Protein AF-A0A744KG00-F1 (afdb_monomer_lite)

pLDDT: mean 76.92, std 16.11, range [32.81, 98.25]

Secondary structure (DSSP, 8-state):
------------------SSPPPHHHHHHHHHHHHHHHHHHHHHHHHHHHHHHHHHHHHHHHHHHHHSHHHHHHHTHHHHHHHHHHHHT--HHHHHHHHHHHHHHHHHHHHHHHHHHHHHHHH-SSHHHHHHHHHHHHHHHHHHHHHHHHHHHHHHHHHHHHHHHHHHHHHHHHH--HHHHHHHHHHHHIIIII---HHHHHT--TTHHHHHHHHHHHHHHHHTT--SS----GGGPPPPTT--S-GGG-----HHHHHHHHHHHHHHHHHHHHHHHHHHHHHH----S--

Structure (mmCIF, N/CA/C/O backbone):
data_AF-A0A744KG00-F1
#
_entry.id   AF-A0A744KG00-F1
#
loop_
_atom_site.group_PDB
_atom_site.id
_atom_site.type_symbol
_atom_site.label_atom_id
_atom_site.label_alt_id
_atom_site.label_comp_id
_atom_site.label_asym_id
_atom_site.label_entity_id
_atom_site.label_seq_id
_atom_site.pdbx_PDB_ins_code
_atom_site.Cartn_x
_atom_site.Cartn_y
_atom_site.Cartn_z
_atom_site.occupancy
_atom_site.B_iso_or_equiv
_atom_site.auth_seq_id
_atom_site.auth_comp_id
_atom_site.auth_asym_id
_atom_site.auth_atom_id
_atom_site.pdbx_PDB_model_num
ATOM 1 N N . MET A 1 1 ? -53.739 33.955 -15.262 1.00 44.25 1 MET A N 1
ATOM 2 C CA . MET A 1 1 ? -53.253 35.196 -14.614 1.00 44.25 1 MET A CA 1
ATOM 3 C C . MET A 1 1 ? -54.191 35.598 -13.482 1.00 44.25 1 MET A C 1
ATOM 5 O O . MET A 1 1 ? -55.281 36.067 -13.775 1.00 44.25 1 MET A O 1
ATOM 9 N N . LYS A 1 2 ? -53.769 35.436 -12.220 1.00 32.81 2 LYS A N 1
ATOM 10 C CA . LYS A 1 2 ? -53.944 36.424 -11.135 1.00 32.81 2 LYS A CA 1
ATOM 11 C C . LYS A 1 2 ? -53.213 35.935 -9.873 1.00 32.81 2 LYS A C 1
ATOM 13 O O . LYS A 1 2 ? -53.651 35.019 -9.200 1.00 32.81 2 LYS A O 1
ATOM 18 N N . LYS A 1 3 ? -52.035 36.543 -9.722 1.00 33.19 3 LYS A N 1
ATOM 19 C CA . LYS A 1 3 ? -51.164 36.812 -8.568 1.00 33.19 3 LYS A CA 1
ATOM 20 C C . LYS A 1 3 ? -51.340 35.999 -7.274 1.00 33.19 3 LYS A C 1
ATOM 22 O O . LYS A 1 3 ? -52.357 36.070 -6.599 1.00 33.19 3 LYS A O 1
ATOM 27 N N . ILE A 1 4 ? -50.224 35.360 -6.927 1.00 38.59 4 ILE A N 1
ATOM 28 C CA . ILE A 1 4 ? -49.775 34.954 -5.593 1.00 38.59 4 ILE A CA 1
ATOM 29 C C . ILE A 1 4 ? -49.920 36.139 -4.626 1.00 38.59 4 ILE A C 1
ATOM 31 O O . ILE A 1 4 ? -49.471 37.237 -4.959 1.00 38.59 4 ILE A O 1
ATOM 35 N N . ASN A 1 5 ? -50.497 35.906 -3.445 1.00 33.25 5 ASN A N 1
ATOM 36 C CA . ASN A 1 5 ? -50.333 36.794 -2.298 1.00 33.25 5 ASN A CA 1
ATOM 37 C C . ASN A 1 5 ? -49.824 35.965 -1.113 1.00 33.25 5 ASN A C 1
ATOM 39 O O . ASN A 1 5 ? -50.540 35.140 -0.550 1.00 33.25 5 ASN A O 1
ATOM 43 N N . THR A 1 6 ? -48.538 36.134 -0.826 1.00 46.03 6 THR A N 1
ATOM 44 C CA . THR A 1 6 ? -47.823 35.605 0.332 1.00 46.03 6 THR A CA 1
ATOM 45 C C . THR A 1 6 ? -47.995 36.583 1.487 1.00 46.03 6 THR A C 1
ATOM 47 O O . THR A 1 6 ? -47.341 37.623 1.499 1.00 46.03 6 THR A O 1
ATOM 50 N N . GLU A 1 7 ? -48.837 36.248 2.459 1.00 39.31 7 GLU A N 1
ATOM 51 C CA . GLU A 1 7 ? -48.903 36.956 3.739 1.00 39.31 7 GLU A CA 1
ATOM 52 C C . GLU A 1 7 ? -48.574 35.976 4.868 1.00 39.31 7 GLU A C 1
ATOM 54 O O . GLU A 1 7 ? -49.374 35.137 5.271 1.00 39.31 7 GLU A O 1
ATOM 59 N N . THR A 1 8 ? -47.309 36.055 5.289 1.00 43.00 8 THR A N 1
ATOM 60 C CA . THR A 1 8 ? -46.836 36.002 6.681 1.00 43.00 8 THR A C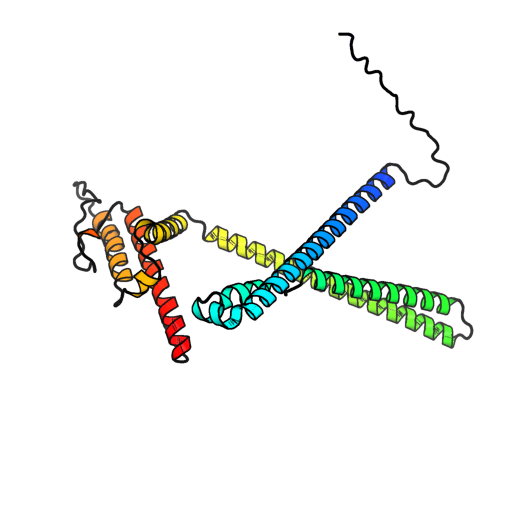A 1
ATOM 61 C C . THR A 1 8 ? -47.803 35.399 7.703 1.00 43.00 8 THR A C 1
ATOM 63 O O . THR A 1 8 ? -48.536 36.118 8.381 1.00 43.00 8 THR A O 1
ATOM 66 N N . ALA A 1 9 ? -47.717 34.081 7.895 1.00 33.09 9 ALA A N 1
ATOM 67 C CA . ALA A 1 9 ? -48.159 33.452 9.132 1.00 33.09 9 ALA A CA 1
ATOM 68 C C . ALA A 1 9 ? -47.120 33.761 10.219 1.00 33.09 9 ALA A C 1
ATOM 70 O O . ALA A 1 9 ? -46.070 33.124 10.318 1.00 33.09 9 ALA A O 1
ATOM 71 N N . THR A 1 10 ? -47.397 34.804 10.992 1.00 34.91 10 THR A N 1
ATOM 72 C CA . THR A 1 10 ? -46.726 35.121 12.248 1.00 34.91 10 THR A CA 1
ATOM 73 C C . THR A 1 10 ? -46.794 33.905 13.173 1.00 34.91 10 THR A C 1
ATOM 75 O O . THR A 1 10 ? -47.861 33.535 13.658 1.00 34.91 10 THR A O 1
ATOM 78 N N . TYR A 1 11 ? -45.647 33.263 13.413 1.00 33.97 11 TYR A N 1
ATOM 79 C CA . TYR A 1 11 ? -45.508 32.270 14.474 1.00 33.97 11 TYR A CA 1
ATOM 80 C C . TYR A 1 11 ? -45.675 32.993 15.812 1.00 33.97 11 TYR A C 1
ATOM 82 O O . TYR A 1 11 ? -44.767 33.668 16.299 1.00 33.97 11 TYR A O 1
ATOM 90 N N . SER A 1 12 ? -46.867 32.887 16.391 1.00 35.31 12 SER A N 1
ATOM 91 C CA . SER A 1 12 ? -47.104 33.209 17.788 1.00 35.31 12 SER A CA 1
ATOM 92 C C . SER A 1 12 ? -46.302 32.225 18.637 1.00 35.31 12 SER A C 1
ATOM 94 O O . SER A 1 12 ? -46.663 31.060 18.794 1.00 35.31 12 SER A O 1
ATOM 96 N N . VAL A 1 13 ? -45.175 32.697 19.169 1.00 39.38 13 VAL A N 1
ATOM 97 C CA . VAL A 1 13 ? -44.452 32.024 20.248 1.00 39.38 13 VAL A CA 1
ATOM 98 C C . VAL A 1 13 ? -45.421 31.930 21.421 1.00 39.38 13 VAL A C 1
ATOM 100 O O . VAL A 1 13 ? -45.708 32.918 22.094 1.00 39.38 13 VAL A O 1
ATOM 103 N N . ILE A 1 14 ? -45.999 30.746 21.619 1.00 42.28 14 ILE A N 1
ATOM 104 C CA . ILE A 1 14 ? -46.792 30.442 22.803 1.00 42.28 14 ILE A CA 1
ATOM 105 C C . ILE A 1 14 ? -45.803 30.370 23.967 1.00 42.28 14 ILE A C 1
ATOM 107 O O . ILE A 1 14 ? -45.196 29.335 24.233 1.00 42.28 14 ILE A O 1
ATOM 111 N N . GLU A 1 15 ? -45.650 31.492 24.667 1.00 45.50 15 GLU A N 1
ATOM 112 C CA . GLU A 1 15 ? -45.143 31.544 26.033 1.00 45.50 15 GLU A CA 1
ATOM 113 C C . GLU A 1 15 ? -46.087 30.744 26.944 1.00 45.50 15 GLU A C 1
ATOM 115 O O . GLU A 1 15 ? -47.014 31.270 27.555 1.00 45.50 15 GLU A O 1
ATOM 120 N N . LYS A 1 16 ? -45.866 29.433 27.030 1.00 42.81 16 LYS A N 1
ATOM 121 C CA . LYS A 1 16 ? -46.308 28.613 28.164 1.00 42.81 16 LYS A CA 1
ATOM 122 C C . LYS A 1 16 ? -45.194 27.660 28.587 1.00 42.81 16 LYS A C 1
ATOM 124 O O . LYS A 1 16 ? -45.364 26.448 28.618 1.00 42.81 16 LYS A O 1
ATOM 129 N N . GLY A 1 17 ? -44.051 28.236 28.956 1.00 38.25 17 GLY A N 1
ATOM 130 C CA . GLY A 1 17 ? -43.077 27.580 29.825 1.00 38.25 17 GLY A CA 1
ATOM 131 C C . GLY A 1 17 ? -43.569 27.640 31.269 1.00 38.25 17 GLY A C 1
ATOM 132 O O . GLY A 1 17 ? -43.198 28.536 32.022 1.00 38.25 17 GLY A O 1
ATOM 133 N N . GLY A 1 18 ? -44.463 26.719 31.634 1.00 37.81 18 GLY A N 1
ATOM 134 C CA . GLY A 1 18 ? -44.724 26.405 33.035 1.00 37.81 18 GLY A CA 1
ATOM 135 C C . GLY A 1 18 ? -43.433 25.919 33.701 1.00 37.81 18 GLY A C 1
ATOM 136 O O . GLY A 1 18 ? -42.620 25.252 33.070 1.00 37.81 18 GLY A O 1
ATOM 137 N N . LYS A 1 19 ? -43.253 26.331 34.955 1.00 48.19 19 LYS A N 1
ATOM 138 C CA . LYS A 1 19 ? -42.133 26.043 35.863 1.00 48.19 19 LYS A CA 1
ATOM 139 C C . LYS A 1 19 ? -41.633 24.590 35.713 1.00 48.19 19 LYS A C 1
ATOM 141 O O . LYS A 1 19 ? -42.459 23.684 35.723 1.00 48.19 19 LYS A O 1
ATOM 146 N N . ASP A 1 20 ? -40.312 24.429 35.581 1.00 51.38 20 ASP A N 1
ATOM 147 C CA . ASP A 1 20 ? -39.535 23.182 35.369 1.00 51.38 20 ASP A CA 1
ATOM 148 C C . ASP A 1 20 ? -39.239 22.772 33.904 1.00 51.38 20 ASP A C 1
ATOM 150 O O . ASP A 1 20 ? -39.019 21.601 33.601 1.00 51.38 20 ASP A O 1
ATOM 154 N N . GLY A 1 21 ? -39.176 23.735 32.975 1.00 59.56 21 GLY A N 1
ATOM 155 C CA . GLY A 1 21 ? -38.725 23.513 31.591 1.00 59.56 21 GLY A CA 1
ATOM 156 C C . GLY A 1 21 ? -37.278 23.957 31.339 1.00 59.56 21 GLY A C 1
ATOM 157 O O . GLY A 1 21 ? -36.890 25.050 31.751 1.00 59.56 21 GLY A O 1
ATOM 158 N N . LEU A 1 22 ? -36.493 23.129 30.636 1.00 64.19 22 LEU A N 1
ATOM 159 C CA . LEU A 1 22 ? -35.149 23.466 30.135 1.00 64.19 22 LEU A CA 1
ATOM 160 C C . LEU A 1 22 ? -35.179 24.782 29.339 1.00 64.19 22 LEU A C 1
ATOM 162 O O . LEU A 1 22 ? -36.092 25.025 28.548 1.00 64.19 22 LEU A O 1
ATOM 166 N N . THR A 1 23 ? -34.163 25.622 29.527 1.00 81.31 23 THR A N 1
ATOM 167 C CA . THR A 1 23 ? -33.995 26.859 28.751 1.00 81.31 23 THR A CA 1
ATOM 168 C C . THR A 1 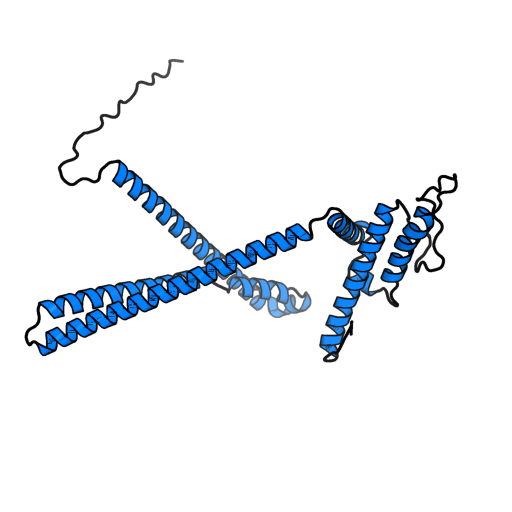23 ? -33.772 26.549 27.268 1.00 81.31 23 THR A C 1
ATOM 170 O O . THR A 1 23 ? -33.303 25.470 26.910 1.00 81.31 23 THR A O 1
ATOM 173 N N . LEU A 1 24 ? -34.060 27.512 26.387 1.00 70.94 24 LEU A N 1
ATOM 174 C CA . LEU A 1 24 ? -33.887 27.350 24.937 1.00 70.94 24 LEU A CA 1
ATOM 175 C C . LEU A 1 24 ? -32.451 26.934 24.555 1.00 70.94 24 LEU A C 1
ATOM 177 O O . LEU A 1 24 ? -32.266 26.120 23.657 1.00 70.94 24 LEU A O 1
ATOM 181 N N . ASN A 1 25 ? -31.451 27.451 25.278 1.00 75.94 25 ASN A N 1
ATOM 182 C CA . ASN A 1 25 ? -30.041 27.105 25.082 1.00 75.94 25 ASN A CA 1
ATOM 183 C C . ASN A 1 25 ? -29.739 25.664 25.511 1.00 75.94 25 ASN A C 1
ATOM 185 O O . ASN A 1 25 ? -29.104 24.937 24.758 1.00 75.94 25 ASN A O 1
ATOM 189 N N . GLN A 1 26 ? -30.255 25.222 26.662 1.00 71.62 26 GLN A N 1
ATOM 190 C CA . GLN A 1 26 ? -30.119 23.827 27.103 1.00 71.62 26 GLN A CA 1
ATOM 191 C C . GLN A 1 26 ? -30.837 22.856 26.154 1.00 71.62 26 GLN A C 1
ATOM 193 O O . GLN A 1 26 ? -30.397 21.729 25.949 1.00 71.62 26 GLN A O 1
ATOM 198 N N . LEU A 1 27 ? -31.949 23.289 25.554 1.00 72.81 27 LEU A N 1
ATOM 199 C CA . LEU A 1 27 ? -32.661 22.503 24.553 1.00 72.81 27 LEU A CA 1
ATOM 200 C C . LEU A 1 27 ? -31.861 22.399 23.246 1.00 72.81 27 LEU A C 1
ATOM 202 O O . LEU A 1 27 ? -31.830 21.335 22.636 1.00 72.81 27 LEU A O 1
ATOM 206 N N . ALA A 1 28 ? -31.204 23.485 22.829 1.00 73.31 28 ALA A N 1
ATOM 207 C CA . ALA A 1 28 ? -30.341 23.506 21.651 1.00 73.31 28 ALA A CA 1
ATOM 208 C C . ALA A 1 28 ? -29.100 22.619 21.830 1.00 73.31 28 ALA A C 1
ATOM 210 O O . ALA A 1 28 ? -28.762 21.862 20.926 1.00 73.31 28 ALA A O 1
ATOM 211 N N . GLU A 1 29 ? -28.477 22.667 23.006 1.00 76.81 29 GLU A N 1
ATOM 212 C CA . GLU A 1 29 ? -27.338 21.822 23.373 1.00 76.81 29 GLU A CA 1
ATOM 213 C C . GLU A 1 29 ? -27.719 20.335 23.350 1.00 76.81 29 GLU A C 1
ATOM 215 O O . GLU A 1 29 ? -27.121 19.554 22.613 1.00 76.81 29 GLU A O 1
ATOM 220 N N . ARG A 1 30 ? -28.818 19.961 24.020 1.00 76.12 30 ARG A N 1
ATOM 221 C CA . ARG A 1 30 ? -29.321 18.579 24.014 1.00 76.12 30 ARG A CA 1
ATOM 222 C C . ARG A 1 30 ? -29.709 18.091 22.614 1.00 76.12 30 ARG A C 1
ATOM 224 O O . ARG A 1 30 ? -29.521 16.926 22.278 1.00 76.12 30 ARG A O 1
ATOM 231 N N . ASN A 1 31 ? -30.254 18.973 21.777 1.00 76.69 31 ASN A N 1
ATOM 232 C CA . ASN A 1 31 ? -30.564 18.628 20.390 1.00 76.69 31 ASN A CA 1
ATOM 233 C C . ASN A 1 31 ? -29.291 18.406 19.560 1.00 76.69 31 ASN A C 1
ATOM 235 O O . ASN A 1 31 ? -29.285 17.518 18.712 1.00 76.69 31 ASN A O 1
ATOM 239 N N . ALA A 1 32 ? -28.219 19.167 19.803 1.00 79.69 32 ALA A N 1
ATOM 240 C CA . ALA A 1 32 ? -26.933 18.947 19.145 1.00 79.69 32 ALA A CA 1
ATOM 241 C C . ALA A 1 32 ? -26.321 17.593 19.544 1.00 79.69 32 ALA A C 1
ATOM 243 O O . ALA A 1 32 ? -25.846 16.860 18.676 1.00 79.69 32 ALA A O 1
ATOM 244 N N . GLU A 1 33 ? -26.413 17.223 20.823 1.00 79.19 33 GLU A N 1
ATOM 245 C CA . GLU A 1 33 ? -25.997 15.905 21.321 1.00 79.19 33 GLU A CA 1
ATOM 246 C C . GLU A 1 33 ? -26.793 14.767 20.666 1.00 79.19 33 GLU A C 1
ATOM 248 O O . GLU A 1 33 ? -26.203 13.805 20.174 1.00 79.19 33 GLU A O 1
ATOM 253 N N . TYR A 1 34 ? -28.124 14.887 20.582 1.00 79.25 34 TYR A N 1
ATOM 254 C CA . TYR A 1 34 ? -28.949 13.877 19.913 1.00 79.25 34 TYR A CA 1
ATOM 255 C C . TYR A 1 34 ? -28.630 13.742 18.427 1.00 79.25 34 TYR A C 1
ATOM 257 O O . TYR A 1 34 ? -28.588 12.626 17.920 1.00 79.25 34 TYR A O 1
ATOM 265 N N . VAL A 1 35 ? -28.380 14.846 17.721 1.00 82.44 35 VAL A N 1
ATOM 266 C CA . VAL A 1 35 ? -28.002 14.803 16.300 1.00 82.44 35 VAL A CA 1
ATOM 267 C C . VAL A 1 35 ? -26.658 14.096 16.111 1.00 82.44 35 VAL A C 1
ATOM 269 O O . VAL A 1 35 ? -26.522 13.280 15.196 1.00 82.44 35 VAL A O 1
ATOM 272 N N . ALA A 1 36 ? -25.684 14.360 16.984 1.00 81.69 36 ALA A N 1
ATOM 273 C CA . ALA A 1 36 ? -24.394 13.678 16.954 1.00 81.69 36 ALA A CA 1
ATOM 274 C C . ALA A 1 36 ? -24.541 12.169 17.218 1.00 81.69 36 ALA A C 1
ATOM 276 O O . ALA A 1 36 ? -23.976 11.358 16.484 1.00 81.69 36 ALA A O 1
ATOM 277 N N . GLU A 1 37 ? -25.349 11.785 18.209 1.00 78.75 37 GLU A N 1
ATOM 278 C CA . GLU A 1 37 ? -25.586 10.377 18.538 1.00 78.75 37 GLU A CA 1
ATOM 279 C C . GLU A 1 37 ? -26.363 9.643 17.441 1.00 78.75 37 GLU A C 1
ATOM 281 O O . GLU A 1 37 ? -25.999 8.529 17.072 1.00 78.75 37 GLU A O 1
ATOM 286 N N . ILE A 1 38 ? -27.384 10.276 16.855 1.00 77.50 38 ILE A N 1
ATOM 287 C CA . ILE A 1 38 ? -28.119 9.715 15.714 1.00 77.50 38 ILE A CA 1
ATOM 288 C C . ILE A 1 38 ? -27.161 9.472 14.548 1.00 77.50 38 ILE A C 1
ATOM 290 O O . ILE A 1 38 ? -27.137 8.371 14.009 1.00 77.50 38 ILE A O 1
ATOM 294 N N . SER A 1 39 ? -26.303 10.444 14.228 1.00 82.19 39 SER A N 1
ATOM 295 C CA . SER A 1 39 ? -25.317 10.306 13.147 1.00 82.19 39 SER A CA 1
ATOM 296 C C . SER A 1 39 ? -24.331 9.160 13.418 1.00 82.19 39 SER A C 1
ATOM 298 O O . SER A 1 39 ? -23.987 8.389 12.520 1.00 82.19 39 SER A O 1
ATOM 300 N N . ARG A 1 40 ? -23.896 9.007 14.677 1.00 82.69 40 ARG A N 1
ATOM 301 C CA . ARG A 1 40 ? -23.028 7.904 15.115 1.00 82.69 40 ARG A CA 1
ATOM 302 C C . ARG A 1 40 ? -23.713 6.546 14.946 1.00 82.69 40 ARG A C 1
ATOM 304 O O . ARG A 1 40 ? -23.097 5.607 14.442 1.00 82.69 40 ARG A O 1
ATOM 311 N N . LEU A 1 41 ? -24.971 6.429 15.370 1.00 79.31 41 LEU A N 1
ATOM 312 C CA . LEU A 1 41 ? -25.755 5.197 15.250 1.00 79.31 41 LEU A CA 1
ATOM 313 C C . LEU A 1 41 ? -26.055 4.856 13.787 1.00 79.31 41 LEU A C 1
ATOM 315 O O . LEU A 1 41 ? -25.936 3.695 13.398 1.00 79.31 41 LEU A O 1
ATOM 319 N N . GLU A 1 42 ? -26.373 5.852 12.962 1.00 83.38 42 GLU A N 1
ATOM 320 C CA . GLU A 1 42 ? -26.575 5.680 11.523 1.00 83.38 42 GLU A CA 1
ATOM 321 C C . GLU A 1 42 ? -25.315 5.136 10.843 1.00 83.38 42 GLU A C 1
ATOM 323 O O . GLU A 1 42 ? -25.403 4.161 10.096 1.00 83.38 42 GLU A O 1
ATOM 328 N N . ALA A 1 43 ? -24.134 5.673 11.165 1.00 82.50 43 ALA A N 1
ATOM 329 C CA . ALA A 1 43 ? -22.865 5.180 10.630 1.00 82.50 43 ALA A CA 1
ATOM 330 C C . ALA A 1 43 ? -22.609 3.701 10.981 1.00 82.50 43 ALA A C 1
ATOM 332 O O . ALA A 1 43 ? -22.201 2.918 10.120 1.00 82.50 43 ALA A O 1
ATOM 333 N N . LYS A 1 44 ? -22.905 3.286 12.220 1.00 83.38 44 LYS A N 1
ATOM 334 C CA . LYS A 1 44 ? -22.789 1.877 12.635 1.00 83.38 44 LYS A CA 1
ATOM 335 C C . LYS A 1 44 ? -23.765 0.971 11.898 1.00 83.38 44 LYS A C 1
ATOM 337 O O . LYS A 1 44 ? -23.376 -0.098 11.434 1.00 83.38 44 LYS A O 1
ATOM 342 N N . CYS A 1 45 ? -25.021 1.394 11.771 1.00 76.38 45 CYS A N 1
ATOM 343 C CA . CYS A 1 45 ? -26.031 0.651 11.023 1.00 76.38 45 CYS A CA 1
ATOM 344 C C . CYS A 1 45 ? -25.615 0.474 9.560 1.00 76.38 45 CYS A C 1
ATOM 346 O O . CYS A 1 45 ? -25.739 -0.624 9.025 1.00 76.38 45 CYS A O 1
ATOM 348 N N . ILE A 1 46 ? -25.071 1.519 8.930 1.00 86.25 46 ILE A N 1
ATOM 349 C CA . ILE A 1 46 ? -24.556 1.452 7.558 1.00 86.25 46 ILE A CA 1
ATOM 350 C C . ILE A 1 46 ? -23.424 0.424 7.451 1.00 86.25 46 ILE A C 1
ATOM 352 O O . ILE A 1 46 ? -23.463 -0.417 6.554 1.00 86.25 46 ILE A O 1
ATOM 356 N N . ALA A 1 47 ? -22.463 0.434 8.379 1.00 85.12 47 ALA A N 1
ATOM 357 C CA . ALA A 1 47 ? -21.357 -0.523 8.385 1.00 85.12 47 ALA A CA 1
ATOM 358 C C . ALA A 1 47 ? -21.843 -1.978 8.541 1.00 85.12 47 ALA A C 1
ATOM 360 O O . ALA A 1 47 ? -21.472 -2.844 7.752 1.00 85.12 47 ALA A O 1
ATOM 361 N N . ILE A 1 48 ? -22.753 -2.240 9.486 1.00 83.25 48 ILE A N 1
ATOM 362 C CA . ILE A 1 48 ? -23.346 -3.573 9.692 1.00 83.25 48 ILE A CA 1
ATOM 363 C C . ILE A 1 48 ? -24.151 -4.024 8.459 1.00 83.25 48 ILE A C 1
ATOM 365 O O . ILE A 1 48 ? -24.143 -5.200 8.090 1.00 83.25 48 ILE A O 1
ATOM 369 N N . VAL A 1 49 ? -24.869 -3.113 7.796 1.00 85.56 49 VAL A N 1
ATOM 370 C CA . VAL A 1 49 ? -25.613 -3.424 6.563 1.00 85.56 49 VAL A CA 1
ATOM 371 C C . VAL A 1 49 ? -24.663 -3.734 5.402 1.00 85.56 49 VAL A C 1
ATOM 373 O O . VAL A 1 49 ? -24.949 -4.644 4.617 1.00 85.56 49 VAL A O 1
ATOM 376 N N . ALA A 1 50 ? -23.532 -3.033 5.305 1.00 85.38 50 ALA A N 1
ATOM 377 C CA . ALA A 1 50 ? -22.500 -3.310 4.311 1.00 85.38 50 ALA A CA 1
ATOM 378 C C . ALA A 1 50 ? -21.906 -4.717 4.501 1.00 85.38 50 ALA A C 1
ATOM 380 O O . ALA A 1 50 ? -21.895 -5.495 3.549 1.00 85.38 50 ALA A O 1
ATOM 381 N N . GLU A 1 51 ? -21.545 -5.097 5.731 1.00 90.56 51 GLU A N 1
ATOM 382 C CA . GLU A 1 51 ? -21.070 -6.456 6.049 1.00 90.56 51 GLU A CA 1
ATOM 383 C C . GLU A 1 51 ? -22.103 -7.528 5.705 1.00 90.56 51 GLU A C 1
ATOM 385 O O . GLU A 1 51 ? -21.795 -8.523 5.055 1.00 90.56 51 GLU A O 1
ATOM 390 N N . ASN A 1 52 ? -23.370 -7.308 6.068 1.00 84.31 52 ASN A N 1
ATOM 391 C CA . ASN A 1 52 ? -24.446 -8.237 5.722 1.00 84.31 52 ASN A CA 1
ATOM 392 C C . ASN A 1 52 ? -24.637 -8.388 4.208 1.00 84.31 52 ASN A C 1
ATOM 394 O O . ASN A 1 52 ? -25.106 -9.429 3.742 1.00 84.31 52 ASN A O 1
ATOM 398 N N . THR A 1 53 ? -24.321 -7.349 3.441 1.00 90.06 53 THR A N 1
ATOM 399 C CA . THR A 1 53 ? -24.360 -7.393 1.979 1.00 90.06 53 THR A CA 1
ATOM 400 C C . THR A 1 53 ? -23.169 -8.185 1.442 1.00 90.06 53 THR A C 1
ATOM 402 O O . THR A 1 53 ? -23.375 -9.092 0.638 1.00 90.06 53 THR A O 1
ATOM 405 N N . ALA A 1 54 ? -21.961 -7.930 1.950 1.00 84.56 54 ALA A N 1
ATOM 406 C CA . ALA A 1 54 ? -20.745 -8.659 1.587 1.00 84.56 54 ALA A CA 1
ATOM 407 C C . ALA A 1 54 ? -20.852 -10.163 1.903 1.00 84.56 54 ALA A C 1
ATOM 409 O O . ALA A 1 54 ? -20.616 -10.994 1.030 1.00 84.56 54 ALA A O 1
ATOM 410 N N . LEU A 1 55 ? -21.344 -10.527 3.092 1.00 88.94 55 LEU A N 1
ATOM 411 C CA . LEU A 1 55 ? -21.587 -11.921 3.487 1.00 88.94 55 LEU A CA 1
ATOM 412 C C . LEU A 1 55 ? -22.586 -12.634 2.570 1.00 88.94 55 LEU A C 1
ATOM 414 O O . LEU A 1 55 ? -22.438 -13.823 2.275 1.00 88.94 55 LEU A O 1
ATOM 418 N N . LYS A 1 56 ? -23.627 -11.929 2.111 1.00 89.12 56 LYS A N 1
ATOM 419 C CA . LYS A 1 56 ? -24.576 -12.486 1.137 1.00 89.12 56 LYS A CA 1
ATOM 420 C C . LYS A 1 56 ? -23.898 -12.727 -0.207 1.00 89.12 56 LYS A C 1
ATOM 422 O O . LYS A 1 56 ? -24.129 -13.784 -0.785 1.00 89.12 56 LYS A O 1
ATOM 427 N N . SER A 1 57 ? -23.049 -11.811 -0.667 1.00 83.94 57 SER A N 1
ATOM 428 C CA . SER A 1 57 ? -22.260 -12.001 -1.887 1.00 83.94 57 SER A CA 1
ATOM 429 C C . SER A 1 57 ? -21.302 -13.189 -1.761 1.00 83.94 57 SER A C 1
ATOM 431 O O . SER A 1 57 ? -21.333 -14.074 -2.612 1.00 83.94 57 SER A O 1
ATOM 433 N N . ALA A 1 58 ? -20.549 -13.289 -0.660 1.00 86.88 58 ALA A N 1
ATOM 434 C CA . ALA A 1 58 ? -19.657 -14.418 -0.378 1.00 86.88 58 ALA A CA 1
ATOM 435 C C . ALA A 1 58 ? -20.405 -15.758 -0.400 1.00 86.88 58 ALA A C 1
ATOM 437 O O . ALA A 1 58 ? -19.964 -16.735 -1.004 1.00 86.88 58 ALA A O 1
ATOM 438 N N . LYS A 1 59 ? -21.602 -15.795 0.195 1.00 87.19 59 LYS A N 1
ATOM 439 C CA . LYS A 1 59 ? -22.476 -16.970 0.160 1.00 87.19 59 LYS A CA 1
ATOM 440 C C . LYS A 1 59 ? -22.860 -17.376 -1.267 1.00 87.19 59 LYS A C 1
ATOM 442 O O . LYS A 1 59 ? -22.916 -18.574 -1.546 1.00 87.19 59 LYS A O 1
ATOM 447 N N . GLU A 1 60 ? -23.162 -16.423 -2.149 1.00 86.44 60 GLU A N 1
ATOM 448 C CA . GLU A 1 60 ? -23.470 -16.735 -3.551 1.00 86.44 60 GLU A CA 1
ATOM 449 C C . GLU A 1 60 ? -22.230 -17.212 -4.317 1.00 86.44 60 GLU A C 1
ATOM 451 O O . GLU A 1 60 ? -22.332 -18.185 -5.065 1.00 86.44 60 GLU A O 1
ATOM 456 N N . ILE A 1 61 ? -21.057 -16.621 -4.065 1.00 82.00 61 ILE A N 1
ATOM 457 C CA . ILE A 1 61 ? -19.779 -17.076 -4.636 1.00 82.00 61 ILE A CA 1
ATOM 458 C C . ILE A 1 61 ? -19.515 -18.539 -4.255 1.00 82.00 61 ILE A C 1
ATOM 460 O O . ILE A 1 61 ? -19.322 -19.387 -5.125 1.00 82.00 61 ILE A O 1
ATOM 464 N N . ILE A 1 62 ? -19.621 -18.880 -2.968 1.00 81.25 62 ILE A N 1
ATOM 465 C CA . ILE A 1 62 ? -19.424 -20.254 -2.479 1.00 81.25 62 ILE A CA 1
ATOM 466 C C . ILE A 1 62 ? -20.399 -21.234 -3.151 1.00 81.25 62 ILE A C 1
ATOM 468 O O . ILE A 1 62 ? -20.030 -22.369 -3.463 1.00 81.25 62 ILE A O 1
ATOM 472 N N . ARG A 1 63 ? -21.657 -20.837 -3.388 1.00 84.25 63 ARG A N 1
ATOM 473 C CA . ARG A 1 63 ? -22.617 -21.687 -4.114 1.00 84.25 63 ARG A CA 1
ATOM 474 C C . ARG A 1 63 ? -22.226 -21.891 -5.571 1.00 84.25 63 ARG A C 1
ATOM 476 O O . ARG A 1 63 ? -22.351 -23.012 -6.058 1.00 84.25 63 ARG A O 1
ATOM 483 N N . TYR A 1 64 ? -21.775 -20.835 -6.242 1.00 80.81 64 TYR A N 1
ATOM 484 C CA . TYR A 1 64 ? -21.340 -20.895 -7.633 1.00 80.81 64 TYR A CA 1
ATOM 485 C C . TYR A 1 64 ? -20.146 -21.841 -7.809 1.00 80.81 64 TYR A C 1
ATOM 487 O O . TYR A 1 64 ? -20.203 -22.732 -8.657 1.00 80.81 64 TYR A O 1
ATOM 495 N N . LEU A 1 65 ? -19.120 -21.718 -6.960 1.00 77.25 65 LEU A N 1
ATOM 496 C CA . LEU A 1 65 ? -17.935 -22.583 -7.004 1.00 77.25 65 LEU A CA 1
ATOM 497 C C . LEU A 1 65 ? -18.290 -24.053 -6.728 1.00 77.25 65 LEU A C 1
ATOM 499 O O . LEU A 1 65 ? -17.853 -24.953 -7.441 1.00 77.25 65 LEU A O 1
ATOM 503 N N . ASN A 1 66 ? -19.168 -24.314 -5.751 1.00 77.44 66 ASN A N 1
ATOM 504 C CA . ASN A 1 66 ? -19.628 -25.677 -5.462 1.00 77.44 66 ASN A CA 1
ATOM 505 C C . ASN A 1 66 ? -20.414 -26.315 -6.620 1.00 77.44 66 ASN A C 1
ATOM 507 O O . ASN A 1 66 ? -20.354 -27.532 -6.794 1.00 77.44 66 ASN A O 1
ATOM 511 N N . ALA A 1 67 ? -21.162 -25.522 -7.391 1.00 82.38 67 ALA A N 1
ATOM 512 C CA . ALA A 1 67 ? -21.944 -26.015 -8.523 1.00 82.38 67 ALA A CA 1
ATOM 513 C C . ALA A 1 67 ? -21.094 -26.283 -9.780 1.00 82.38 67 ALA A C 1
ATOM 515 O O . ALA A 1 67 ? -21.467 -27.147 -10.570 1.00 82.38 67 ALA A O 1
ATOM 516 N N . ASN A 1 68 ? -19.959 -25.591 -9.949 1.00 74.38 68 ASN A N 1
ATOM 517 C CA . ASN A 1 68 ? -19.143 -25.605 -11.176 1.00 74.38 68 ASN A CA 1
ATOM 518 C C . ASN A 1 68 ? -17.705 -26.106 -10.939 1.00 74.38 68 ASN A C 1
ATOM 520 O O . ASN A 1 68 ? -16.756 -25.657 -11.583 1.00 74.38 68 ASN A O 1
ATOM 524 N N . ARG A 1 69 ? -17.542 -27.058 -10.013 1.00 66.25 69 ARG A N 1
ATOM 525 C CA . ARG A 1 69 ? -16.242 -27.531 -9.506 1.00 66.25 69 ARG A CA 1
ATOM 526 C C . ARG A 1 69 ? -15.250 -27.993 -10.588 1.00 66.25 69 ARG A C 1
ATOM 528 O O . ARG A 1 69 ? -14.049 -27.839 -10.407 1.00 66.25 69 ARG A O 1
ATOM 535 N N . GLU A 1 70 ? -15.728 -28.585 -11.684 1.00 65.62 70 GLU A N 1
ATOM 536 C CA . GLU A 1 70 ? -14.865 -29.070 -12.778 1.00 65.62 70 GLU A CA 1
ATOM 537 C C . GLU A 1 70 ? -14.421 -27.950 -13.734 1.00 65.62 70 GLU A C 1
ATOM 539 O O . GLU A 1 70 ? -13.349 -28.035 -14.328 1.00 65.62 70 GLU A O 1
ATOM 544 N N . GLU A 1 71 ? -15.216 -26.886 -13.861 1.00 58.91 71 GLU A N 1
ATOM 545 C CA . GLU A 1 71 ? -14.978 -25.783 -14.797 1.00 58.91 71 GLU A CA 1
ATOM 546 C C . GLU A 1 71 ? -14.058 -24.721 -14.176 1.00 58.91 71 GLU A C 1
ATOM 548 O O . GLU A 1 71 ? -13.152 -24.211 -14.836 1.00 58.91 71 GLU A O 1
ATOM 553 N N . ALA A 1 72 ? -14.219 -24.457 -12.877 1.00 55.50 72 ALA A N 1
ATOM 554 C CA . ALA A 1 72 ? -13.444 -23.461 -12.144 1.00 55.50 72 ALA A CA 1
ATOM 555 C C . ALA A 1 72 ? -11.971 -23.878 -11.913 1.00 55.50 72 ALA A C 1
ATOM 557 O O . ALA A 1 72 ? -11.065 -23.045 -12.029 1.00 55.50 72 ALA A O 1
ATOM 558 N N . SER A 1 73 ? -11.716 -25.189 -11.778 1.00 55.44 73 SER A N 1
ATOM 559 C CA . SER A 1 73 ? -10.364 -25.763 -11.686 1.00 55.44 73 SER A CA 1
ATOM 560 C C . SER A 1 73 ? -9.553 -25.638 -12.986 1.00 55.44 73 SER A C 1
ATOM 562 O O . SER A 1 73 ? -8.331 -25.784 -12.949 1.00 55.44 73 SER A O 1
ATOM 564 N N . PHE A 1 74 ? -10.198 -25.410 -14.136 1.00 49.03 74 PHE A N 1
ATOM 565 C CA . PHE A 1 74 ? -9.535 -25.342 -15.445 1.00 49.03 74 PHE A CA 1
ATOM 566 C C . PHE A 1 74 ? -9.073 -23.925 -15.820 1.00 49.03 74 PHE A C 1
ATOM 568 O O . PHE A 1 74 ? -8.130 -23.765 -16.591 1.00 49.03 74 PHE A O 1
ATOM 575 N N . CYS A 1 75 ? -9.720 -22.889 -15.285 1.00 56.09 75 CYS A N 1
ATOM 576 C CA . CYS A 1 75 ? -9.535 -21.501 -15.716 1.00 56.09 75 CYS A CA 1
ATOM 577 C C . CYS A 1 75 ? -8.859 -20.592 -14.675 1.00 56.09 75 CYS A C 1
ATOM 579 O O . CYS A 1 75 ? -8.722 -19.398 -14.926 1.00 56.09 75 CYS A O 1
ATOM 581 N N . GLY A 1 76 ? -8.438 -21.127 -13.520 1.00 58.66 76 GLY A N 1
ATOM 582 C CA . GLY A 1 76 ? -7.830 -20.332 -12.440 1.00 58.66 76 GLY A CA 1
ATOM 583 C C . GLY A 1 76 ? -8.800 -19.343 -11.779 1.00 58.66 76 GLY A C 1
ATOM 584 O O . GLY A 1 76 ? -8.376 -18.467 -11.035 1.00 58.66 76 GLY A O 1
ATOM 585 N N . ILE A 1 77 ? -10.101 -19.477 -12.057 1.00 58.38 77 ILE A N 1
ATOM 586 C CA . ILE A 1 77 ? -11.173 -18.623 -11.527 1.00 58.38 77 ILE A CA 1
ATOM 587 C C . ILE A 1 77 ? -11.414 -18.900 -10.033 1.00 58.38 77 ILE A C 1
ATOM 589 O O . ILE A 1 77 ? -11.907 -18.018 -9.332 1.00 58.38 77 ILE A O 1
ATOM 593 N N . ASP A 1 78 ? -11.045 -20.087 -9.540 1.00 60.62 78 ASP A N 1
ATOM 594 C CA . ASP A 1 78 ? -11.226 -20.483 -8.139 1.00 60.62 78 ASP A CA 1
ATOM 595 C C . ASP A 1 78 ? -10.497 -19.553 -7.150 1.00 60.62 78 ASP A C 1
ATOM 597 O O . ASP A 1 78 ? -11.114 -19.125 -6.178 1.00 60.62 78 ASP A O 1
ATOM 601 N N . ASP A 1 79 ? -9.237 -19.174 -7.400 1.00 61.97 79 ASP A N 1
ATOM 602 C CA . ASP A 1 79 ? -8.423 -18.457 -6.399 1.00 61.97 79 ASP A CA 1
ATOM 603 C C . ASP A 1 79 ? -8.942 -17.036 -6.103 1.00 61.97 79 ASP A C 1
ATOM 605 O O . ASP A 1 79 ? -9.138 -16.686 -4.941 1.00 61.97 79 ASP A O 1
ATOM 609 N N . CYS A 1 80 ? -9.268 -16.230 -7.123 1.00 66.06 80 CYS A N 1
ATOM 610 C CA . CYS A 1 80 ? -9.734 -14.851 -6.900 1.00 66.06 80 CYS A CA 1
ATOM 611 C C . CYS A 1 80 ? -11.120 -14.777 -6.237 1.00 66.06 80 CYS A C 1
ATOM 613 O O . CYS A 1 80 ? -11.371 -13.913 -5.403 1.00 66.06 80 CYS A O 1
ATOM 615 N N . HIS A 1 81 ? -12.015 -15.715 -6.555 1.00 71.31 81 HIS A N 1
ATOM 616 C CA . HIS A 1 81 ? -13.341 -15.775 -5.940 1.00 71.31 81 HIS A CA 1
ATOM 617 C C . HIS A 1 81 ? -13.285 -16.295 -4.498 1.00 71.31 81 HIS A C 1
ATOM 619 O O . HIS A 1 81 ? -14.124 -15.922 -3.674 1.00 71.31 81 HIS A O 1
ATOM 625 N N . ILE A 1 82 ? -12.316 -17.160 -4.183 1.00 72.06 82 ILE A N 1
ATOM 626 C CA . ILE A 1 82 ? -12.072 -17.629 -2.817 1.00 72.06 82 ILE A CA 1
ATOM 627 C C . ILE A 1 82 ? -11.533 -16.489 -1.951 1.00 72.06 82 ILE A C 1
ATOM 629 O O . ILE A 1 82 ? -12.032 -16.320 -0.838 1.00 72.06 82 ILE A O 1
ATOM 633 N N . ASP A 1 83 ? -10.593 -15.689 -2.458 1.00 78.06 83 ASP A N 1
ATOM 634 C CA . ASP A 1 83 ? -10.041 -14.540 -1.731 1.00 78.06 83 ASP A CA 1
ATOM 635 C C . ASP A 1 83 ? -11.112 -13.471 -1.457 1.00 78.06 83 ASP A C 1
ATOM 637 O O . ASP A 1 83 ? -11.294 -13.071 -0.305 1.00 78.06 83 ASP A O 1
ATOM 641 N N . ASP A 1 84 ? -11.911 -13.102 -2.466 1.00 76.19 84 ASP A N 1
ATOM 642 C CA . ASP A 1 84 ? -13.022 -12.149 -2.312 1.00 76.19 84 ASP A CA 1
ATOM 643 C C . ASP A 1 84 ? -14.065 -12.639 -1.288 1.00 76.19 84 ASP A C 1
ATOM 645 O O . ASP A 1 84 ? -14.593 -11.871 -0.475 1.00 76.19 84 ASP A O 1
ATOM 649 N N . ALA A 1 85 ? -14.382 -13.940 -1.307 1.00 78.81 85 ALA A N 1
ATOM 650 C CA . ALA A 1 85 ? -15.302 -14.536 -0.344 1.00 78.81 85 ALA A CA 1
ATOM 651 C C . ALA A 1 85 ? -14.700 -14.591 1.069 1.00 78.81 85 ALA A C 1
ATOM 653 O O . ALA A 1 85 ? -15.423 -14.365 2.041 1.00 78.81 85 ALA A O 1
ATOM 654 N N . ALA A 1 86 ? -13.402 -14.876 1.192 1.00 79.88 86 ALA A N 1
ATOM 655 C CA . ALA A 1 86 ? -12.697 -14.910 2.467 1.00 79.88 86 ALA A CA 1
ATOM 656 C C . ALA A 1 86 ? -12.611 -13.515 3.101 1.00 79.88 86 ALA A C 1
ATOM 658 O O . ALA A 1 86 ? -12.886 -13.377 4.294 1.00 79.88 86 ALA A O 1
ATOM 659 N N . GLU A 1 87 ? -12.310 -12.480 2.315 1.00 82.00 87 GLU A N 1
ATOM 660 C CA . GLU A 1 87 ? -12.278 -11.090 2.779 1.00 82.00 87 GLU A CA 1
ATOM 661 C C . GLU A 1 87 ? -13.667 -10.625 3.240 1.00 82.00 87 GLU A C 1
ATOM 663 O O . GLU A 1 87 ? -13.820 -10.093 4.340 1.00 82.00 87 GLU A O 1
ATOM 668 N N . ALA A 1 88 ? -14.711 -10.923 2.461 1.00 78.56 88 ALA A N 1
ATOM 669 C CA . ALA A 1 88 ? -16.096 -10.590 2.797 1.00 78.56 88 ALA A CA 1
ATOM 670 C C . ALA A 1 88 ? -16.647 -11.322 4.040 1.00 78.56 88 ALA A C 1
ATOM 672 O O . ALA A 1 88 ? -17.691 -10.932 4.571 1.00 78.56 88 ALA A O 1
ATOM 673 N N . MET A 1 89 ? -15.982 -12.388 4.501 1.00 81.44 89 MET A N 1
ATOM 674 C CA . MET A 1 89 ? -16.335 -13.120 5.722 1.00 81.44 89 MET A CA 1
ATOM 675 C C . MET A 1 89 ? -15.703 -12.542 6.995 1.00 81.44 89 MET A C 1
ATOM 677 O O . MET A 1 89 ? -16.045 -12.986 8.093 1.00 81.44 89 MET A O 1
ATOM 681 N N . ILE A 1 90 ? -14.826 -11.544 6.877 1.00 82.88 90 ILE A N 1
ATOM 682 C CA . ILE A 1 90 ? -14.284 -10.799 8.014 1.00 82.88 90 ILE A CA 1
ATOM 683 C C . ILE A 1 90 ? -15.310 -9.720 8.409 1.00 82.88 90 ILE A C 1
ATOM 685 O O . ILE A 1 90 ? -15.722 -8.917 7.576 1.00 82.88 90 ILE A O 1
ATOM 689 N N . THR A 1 91 ? -15.749 -9.695 9.676 1.00 88.06 91 THR A N 1
ATOM 690 C CA . THR A 1 91 ? -16.884 -8.860 10.141 1.00 88.06 91 THR A CA 1
ATOM 691 C C . THR A 1 91 ? -16.507 -7.880 11.269 1.00 88.06 91 THR A C 1
ATOM 693 O O . THR A 1 91 ? -16.996 -8.008 12.400 1.00 88.06 91 THR A O 1
ATOM 696 N N . PRO A 1 92 ? -15.616 -6.906 11.011 1.00 83.25 92 PRO A N 1
ATOM 697 C CA . PRO A 1 92 ? -15.063 -6.027 12.043 1.00 83.25 92 PRO A CA 1
ATOM 698 C C . PRO A 1 92 ? -16.092 -5.101 12.718 1.00 83.25 92 PRO A C 1
ATOM 700 O O . PRO A 1 92 ? -15.975 -4.822 13.911 1.00 83.25 92 PRO A O 1
ATOM 703 N N . ALA A 1 93 ? -17.109 -4.617 12.005 1.00 77.94 93 ALA A N 1
ATOM 704 C CA . ALA A 1 93 ? -18.189 -3.802 12.559 1.00 77.94 93 ALA A CA 1
ATOM 705 C C . ALA A 1 93 ? -19.102 -4.627 13.475 1.00 77.94 93 ALA A C 1
ATOM 707 O O . ALA A 1 93 ? -19.502 -4.144 14.537 1.00 77.94 93 ALA A O 1
ATOM 708 N N . THR A 1 94 ? -19.386 -5.880 13.110 1.00 83.12 94 THR A N 1
ATOM 709 C CA . THR A 1 94 ? -20.090 -6.824 13.988 1.00 83.12 94 THR A CA 1
ATOM 710 C C . THR A 1 94 ? -19.283 -7.105 15.262 1.00 83.12 94 THR A C 1
ATOM 712 O O . THR A 1 94 ? -19.837 -7.044 16.363 1.00 83.12 94 THR A O 1
ATOM 715 N N . ASP A 1 95 ? -17.972 -7.332 15.149 1.00 80.25 95 ASP A N 1
ATOM 716 C CA . ASP A 1 95 ? -17.095 -7.549 16.307 1.00 80.25 95 ASP A CA 1
ATOM 717 C C . ASP A 1 95 ? -17.025 -6.318 17.221 1.00 80.25 95 ASP A C 1
ATOM 719 O O . ASP A 1 95 ? -17.152 -6.438 18.446 1.00 80.25 95 ASP A O 1
ATOM 723 N N . ALA A 1 96 ? -16.900 -5.124 16.637 1.00 79.81 96 ALA A N 1
ATOM 724 C CA . ALA A 1 96 ? -16.915 -3.859 17.366 1.00 79.81 96 ALA A CA 1
ATOM 725 C C . ALA A 1 96 ? -18.246 -3.640 18.107 1.00 79.81 96 ALA A C 1
ATOM 727 O O . ALA A 1 96 ? -18.245 -3.259 19.280 1.00 79.81 96 ALA A O 1
ATOM 728 N N . PHE A 1 97 ? -19.379 -3.945 17.466 1.00 76.81 97 PHE A N 1
ATOM 729 C CA . PHE A 1 97 ? -20.703 -3.870 18.087 1.00 76.81 97 PHE A CA 1
ATOM 730 C C . PHE A 1 97 ? -20.841 -4.837 19.272 1.00 76.81 97 PHE A C 1
ATOM 732 O O . PHE A 1 97 ? -21.312 -4.451 20.343 1.00 76.81 97 PHE A O 1
ATOM 739 N N . LEU A 1 98 ? -20.383 -6.085 19.129 1.00 74.00 98 LEU A N 1
ATOM 740 C CA . LEU A 1 98 ? -20.406 -7.064 20.219 1.00 74.00 98 LEU A CA 1
ATOM 741 C C . LEU A 1 98 ? -19.493 -6.659 21.386 1.00 74.00 98 LEU A C 1
ATOM 743 O O . LEU A 1 98 ? -19.838 -6.897 22.547 1.00 74.00 98 LEU A O 1
ATOM 747 N N . ALA A 1 99 ? -18.340 -6.051 21.108 1.00 72.44 99 ALA A N 1
ATOM 748 C CA . ALA A 1 99 ? -17.439 -5.532 22.134 1.00 72.44 99 ALA A CA 1
ATOM 749 C C . ALA A 1 99 ? -18.054 -4.348 22.902 1.00 72.44 99 ALA A C 1
ATOM 751 O O . ALA A 1 99 ? -17.962 -4.295 24.135 1.00 72.44 99 ALA A O 1
ATOM 752 N N . GLU A 1 100 ? -18.727 -3.438 22.195 1.00 77.75 100 GLU A N 1
ATOM 753 C CA . GLU A 1 100 ? -19.459 -2.322 22.797 1.00 77.75 100 GLU A CA 1
ATOM 754 C C . GLU A 1 100 ? -20.606 -2.828 23.675 1.00 77.75 100 GLU A C 1
ATOM 756 O O . GLU A 1 100 ? -20.674 -2.454 24.844 1.00 77.75 100 GLU A O 1
ATOM 761 N N . LEU A 1 101 ? -21.435 -3.755 23.179 1.00 70.12 101 LEU A N 1
ATOM 762 C CA . LEU A 1 101 ? -22.523 -4.352 23.962 1.00 70.12 101 LEU A CA 1
ATOM 763 C C . LEU A 1 101 ? -22.022 -5.050 25.228 1.00 70.12 101 LEU A C 1
ATOM 765 O O . LEU A 1 101 ? -22.600 -4.874 26.300 1.00 70.12 101 LEU A O 1
ATOM 769 N N . ARG A 1 102 ? -20.936 -5.830 25.138 1.00 72.31 102 ARG A N 1
ATOM 770 C CA . ARG A 1 102 ? -20.328 -6.468 26.320 1.00 72.31 102 ARG A CA 1
ATOM 771 C C . ARG A 1 102 ? -19.853 -5.432 27.332 1.00 72.31 102 ARG A C 1
ATOM 773 O O . ARG A 1 102 ? -19.996 -5.641 28.534 1.00 72.31 102 ARG A O 1
ATOM 780 N N . THR A 1 103 ? -19.288 -4.328 26.856 1.00 75.75 103 THR A N 1
ATOM 781 C CA . THR A 1 103 ? -18.809 -3.244 27.717 1.00 75.75 103 THR A CA 1
ATOM 782 C C . THR A 1 103 ? -19.965 -2.510 28.378 1.00 75.75 103 THR A C 1
ATOM 784 O O . THR A 1 103 ? -19.933 -2.323 29.592 1.00 75.75 103 THR A O 1
ATOM 787 N N . GLN A 1 104 ? -21.009 -2.184 27.620 1.00 71.00 104 GLN A N 1
ATOM 788 C CA . GLN A 1 104 ? -22.212 -1.549 28.138 1.00 71.00 104 GLN A CA 1
ATOM 789 C C . GLN A 1 104 ? -22.901 -2.429 29.189 1.00 71.00 104 GLN A C 1
ATOM 791 O O . GLN A 1 104 ? -23.112 -1.976 30.310 1.00 71.00 104 GLN A O 1
ATOM 796 N N . ALA A 1 105 ? -23.149 -3.707 28.884 1.00 67.44 105 ALA A N 1
ATOM 797 C CA . ALA A 1 105 ? -23.783 -4.641 29.816 1.00 67.44 105 ALA A CA 1
ATOM 798 C C . ALA A 1 105 ? -22.971 -4.825 31.112 1.00 67.44 105 ALA A C 1
ATOM 800 O O . ALA A 1 105 ? -23.528 -4.896 32.207 1.00 67.44 105 ALA A O 1
ATOM 801 N N . ARG A 1 106 ? -21.637 -4.877 31.005 1.00 75.06 106 ARG A N 1
ATOM 802 C CA . ARG A 1 106 ? -20.737 -4.925 32.164 1.00 75.06 106 ARG A CA 1
ATOM 803 C C . ARG A 1 106 ? -20.840 -3.657 33.013 1.00 75.06 106 ARG A C 1
ATOM 805 O O . ARG A 1 106 ? -20.888 -3.767 34.235 1.00 75.06 106 ARG A O 1
ATOM 812 N N . ASN A 1 107 ? -20.874 -2.482 32.390 1.00 75.94 107 ASN A N 1
ATOM 813 C CA . ASN A 1 107 ? -20.948 -1.207 33.102 1.00 75.94 107 ASN A CA 1
ATOM 814 C C . ASN A 1 107 ? -22.301 -1.026 33.801 1.00 75.94 107 ASN A C 1
ATOM 816 O O . ASN A 1 107 ? -22.328 -0.680 34.977 1.00 75.94 107 ASN A O 1
ATOM 820 N N . GLU A 1 108 ? -23.406 -1.356 33.128 1.00 74.44 108 GLU A N 1
ATOM 821 C CA . GLU A 1 108 ? -24.750 -1.332 33.720 1.00 74.44 108 GLU A CA 1
ATOM 822 C C . GLU A 1 108 ? -24.841 -2.256 34.947 1.00 74.44 108 GLU A C 1
ATOM 824 O O . GLU A 1 108 ? -25.363 -1.862 35.991 1.00 74.44 108 GLU A O 1
ATOM 829 N N . LEU A 1 109 ? -24.251 -3.457 34.872 1.00 75.19 109 LEU A N 1
ATOM 830 C CA . LEU A 1 109 ? -24.183 -4.382 36.006 1.00 75.19 109 LEU A CA 1
ATOM 831 C C . LEU A 1 109 ? -23.334 -3.829 37.163 1.00 75.19 109 LEU A C 1
ATOM 833 O O . LEU A 1 109 ? -23.713 -3.969 38.328 1.00 75.19 109 LEU A O 1
ATOM 837 N N . ILE A 1 110 ? -22.187 -3.215 36.860 1.00 79.94 110 ILE A N 1
ATOM 838 C CA . ILE A 1 110 ? -21.320 -2.557 37.850 1.00 79.94 110 ILE A CA 1
ATOM 839 C C . ILE A 1 110 ? -22.080 -1.428 38.556 1.00 79.94 110 ILE A C 1
ATOM 841 O O . ILE A 1 110 ? -22.007 -1.318 39.782 1.00 79.94 110 ILE A O 1
ATOM 845 N N . ASP A 1 111 ? -22.839 -0.625 37.813 1.00 78.94 111 ASP A N 1
ATOM 846 C CA . ASP A 1 111 ? -23.622 0.483 38.358 1.00 78.94 111 ASP A CA 1
ATOM 847 C C . ASP A 1 111 ? -24.772 -0.011 39.240 1.00 78.94 111 ASP A C 1
ATOM 849 O O . ASP A 1 111 ? -24.959 0.493 40.354 1.00 78.94 111 ASP A O 1
ATOM 853 N N . GLU A 1 112 ? -25.497 -1.043 38.801 1.00 81.69 112 GLU A N 1
ATOM 854 C CA . GLU A 1 112 ? -26.570 -1.643 39.591 1.00 81.69 112 GLU A CA 1
ATOM 855 C C . GLU A 1 112 ? -26.037 -2.270 40.887 1.00 81.69 112 GLU A C 1
ATOM 857 O O . GLU A 1 112 ? -26.581 -2.023 41.968 1.00 81.69 112 GLU A O 1
ATOM 862 N N . LEU A 1 113 ? -24.944 -3.038 40.813 1.00 78.81 113 LEU A N 1
ATOM 863 C CA . LEU A 1 113 ? -24.301 -3.622 41.992 1.00 78.81 113 LEU A CA 1
ATOM 864 C C . LEU A 1 113 ? -23.782 -2.540 42.941 1.00 78.81 113 LEU A C 1
ATOM 866 O O . LEU A 1 113 ? -24.010 -2.621 44.149 1.00 78.81 113 LEU A O 1
ATOM 870 N N . GLY A 1 114 ? -23.123 -1.509 42.410 1.00 82.50 114 GLY A N 1
ATOM 871 C CA . GLY A 1 114 ? -22.620 -0.387 43.198 1.00 82.50 114 GLY A CA 1
ATOM 872 C C . GLY A 1 114 ? -23.740 0.352 43.930 1.00 82.50 114 GLY A C 1
ATOM 873 O O . GLY A 1 114 ? -23.614 0.634 45.127 1.00 82.50 114 GLY A O 1
ATOM 874 N N . SER A 1 115 ? -24.859 0.605 43.246 1.00 81.06 115 SER A N 1
ATOM 875 C CA . SER A 1 115 ? -26.055 1.216 43.834 1.00 81.06 115 SER A CA 1
ATOM 876 C C . SER A 1 115 ? -26.639 0.347 44.951 1.00 81.06 115 SER A C 1
ATOM 878 O O . SER A 1 115 ? -26.786 0.816 46.083 1.00 81.06 115 SER A O 1
ATOM 880 N N . ARG A 1 116 ? -26.863 -0.949 44.683 1.00 80.69 116 ARG A N 1
ATOM 881 C CA . ARG A 1 116 ? -27.414 -1.900 45.661 1.00 80.69 116 ARG A CA 1
ATOM 882 C C . ARG A 1 116 ? -26.533 -2.045 46.894 1.00 80.69 116 ARG A C 1
ATOM 884 O O . ARG A 1 116 ? -27.052 -1.987 48.001 1.00 80.69 116 ARG A O 1
ATOM 891 N N . PHE A 1 117 ? -25.216 -2.197 46.749 1.00 81.81 117 PHE A N 1
ATOM 892 C CA . PHE A 1 117 ? -24.316 -2.300 47.906 1.00 81.81 117 PHE A CA 1
ATOM 893 C C . PHE A 1 117 ? -24.253 -1.001 48.714 1.00 81.81 117 PHE A C 1
ATOM 895 O O . PHE A 1 117 ? -24.231 -1.039 49.946 1.00 81.81 117 PHE A O 1
ATOM 902 N N . THR A 1 118 ? -24.295 0.150 48.041 1.00 79.69 118 THR A N 1
ATOM 903 C CA . THR A 1 118 ? -24.369 1.456 48.708 1.00 79.69 118 THR A CA 1
ATOM 904 C C . THR A 1 118 ? -25.667 1.601 49.497 1.00 79.69 118 THR A C 1
ATOM 906 O O . THR A 1 118 ? -25.645 2.064 50.636 1.00 79.69 118 THR A O 1
ATOM 909 N N . GLU A 1 119 ? -26.795 1.182 48.932 1.00 82.88 119 GLU A N 1
ATOM 910 C CA . GLU A 1 119 ? -28.078 1.156 49.629 1.00 82.88 119 GLU A CA 1
ATOM 911 C C . GLU A 1 119 ? -28.044 0.196 50.826 1.00 82.88 119 GLU A C 1
ATOM 913 O O . GLU A 1 119 ? -28.375 0.595 51.942 1.00 82.88 119 GLU A O 1
ATOM 918 N N . LEU A 1 120 ? -27.545 -1.028 50.634 1.00 79.94 120 LEU A N 1
ATOM 919 C CA . LEU A 1 120 ? -27.474 -2.063 51.667 1.00 79.94 120 LEU A CA 1
ATOM 920 C C . LEU A 1 120 ? -26.603 -1.636 52.860 1.00 79.94 120 LEU A C 1
ATOM 922 O O . LEU A 1 120 ? -26.960 -1.877 54.013 1.00 79.94 120 LEU A O 1
ATOM 926 N N . SER A 1 121 ? -25.497 -0.933 52.591 1.00 76.62 121 SER A N 1
ATOM 927 C CA . SER A 1 121 ? -24.623 -0.365 53.629 1.00 76.62 121 SER A CA 1
ATOM 928 C C . SER A 1 121 ? -25.321 0.666 54.522 1.00 76.62 121 SER A C 1
ATOM 930 O O . SER A 1 121 ? -24.914 0.864 55.668 1.00 76.62 121 SER A O 1
ATOM 932 N N . LYS A 1 122 ? -26.385 1.303 54.018 1.00 82.00 122 LYS A N 1
ATOM 933 C CA . LYS A 1 122 ? -27.173 2.300 54.749 1.00 82.00 122 LYS A CA 1
ATOM 934 C C . LYS A 1 122 ? -28.366 1.676 55.475 1.00 82.00 122 LYS A C 1
ATOM 936 O O . LYS A 1 122 ? -28.774 2.209 56.502 1.00 82.00 122 LYS A O 1
ATOM 941 N N . THR A 1 123 ? -28.929 0.582 54.957 1.00 78.50 123 THR A N 1
ATOM 942 C CA . THR A 1 123 ? -30.252 0.083 55.373 1.00 78.50 123 THR A CA 1
ATOM 943 C C . THR A 1 123 ? -30.235 -1.193 56.219 1.00 78.50 123 THR A C 1
ATOM 945 O O . THR A 1 123 ? -31.150 -1.383 57.014 1.00 78.50 123 THR A O 1
ATOM 948 N N . VAL A 1 124 ? -29.219 -2.059 56.117 1.00 76.06 124 VAL A N 1
ATOM 949 C CA . VAL A 1 124 ? -29.219 -3.367 56.810 1.00 76.06 124 VAL A CA 1
ATOM 950 C C . VAL A 1 124 ? -28.782 -3.265 58.274 1.00 76.06 124 VAL A C 1
ATOM 952 O O . VAL A 1 124 ? -27.818 -2.578 58.573 1.00 76.06 124 VAL A O 1
ATOM 955 N N . GLU A 1 125 ? -29.438 -3.973 59.195 1.00 70.31 125 GLU A N 1
ATOM 956 C CA . GLU A 1 125 ? -28.907 -4.309 60.532 1.00 70.31 125 GLU A CA 1
ATOM 957 C C . GLU A 1 125 ? -28.657 -5.821 60.569 1.00 70.31 125 GLU A C 1
ATOM 959 O O . GLU A 1 125 ? -29.555 -6.552 60.142 1.00 70.31 125 GLU A O 1
ATOM 964 N N . PRO A 1 126 ? -27.477 -6.334 60.988 1.00 73.44 126 PRO A N 1
ATOM 965 C CA . PRO A 1 126 ? -26.506 -5.832 61.979 1.00 73.44 126 PRO A CA 1
ATOM 966 C C . PRO A 1 126 ? -25.238 -5.142 61.397 1.00 73.44 126 PRO A C 1
ATOM 968 O O . PRO A 1 126 ? -25.048 -5.116 60.177 1.00 73.44 126 PRO A O 1
ATOM 971 N N . PRO A 1 127 ? -24.343 -4.582 62.246 1.00 69.44 127 PRO A N 1
ATOM 972 C CA . PRO A 1 127 ? -23.160 -3.812 61.830 1.00 69.44 127 PRO A CA 1
ATOM 973 C C . PRO A 1 127 ? -22.178 -4.565 60.923 1.00 69.44 127 PRO A C 1
ATOM 975 O O . PRO A 1 127 ? -21.585 -3.952 60.032 1.00 69.44 127 PRO A O 1
ATOM 978 N N . GLU A 1 128 ? -22.019 -5.880 61.104 1.00 72.12 128 GLU A N 1
ATOM 979 C CA . GLU A 1 128 ? -21.126 -6.697 60.273 1.00 72.12 128 GLU A CA 1
ATOM 980 C C . GLU A 1 128 ? -21.599 -6.737 58.813 1.00 72.12 128 GLU A C 1
ATOM 982 O O . GLU A 1 128 ? -20.790 -6.670 57.887 1.00 72.12 128 GLU A O 1
ATOM 987 N N . LEU A 1 129 ? -22.918 -6.763 58.593 1.00 68.19 129 LEU A N 1
ATOM 988 C CA . LEU A 1 129 ? -23.503 -6.748 57.253 1.00 68.19 129 LEU A CA 1
ATOM 989 C C . LEU A 1 129 ? -23.417 -5.358 56.595 1.00 68.19 129 LEU A C 1
ATOM 991 O O . LEU A 1 129 ? -23.202 -5.280 55.384 1.00 68.19 129 LEU A O 1
ATOM 995 N N . ARG A 1 130 ? -23.478 -4.261 57.371 1.00 71.50 130 ARG A N 1
ATOM 996 C CA . ARG A 1 130 ? -23.198 -2.902 56.853 1.00 71.50 130 ARG A CA 1
ATOM 997 C C . ARG A 1 130 ? -21.748 -2.752 56.406 1.00 71.50 130 ARG A C 1
ATOM 999 O O . ARG A 1 130 ? -21.489 -2.218 55.329 1.00 71.50 130 ARG A O 1
ATOM 1006 N N . SER A 1 131 ? -20.812 -3.240 57.221 1.00 70.50 131 SER A N 1
ATOM 1007 C CA . SER A 1 131 ? -19.378 -3.256 56.913 1.00 70.50 131 SER A CA 1
ATOM 1008 C C . SER A 1 131 ? -19.083 -4.069 55.648 1.00 70.50 131 SER A C 1
ATOM 1010 O O . SER A 1 131 ? -18.368 -3.585 54.770 1.00 70.50 131 SER A O 1
ATOM 1012 N N . GLY A 1 132 ? -19.686 -5.256 55.515 1.00 72.62 132 GLY A N 1
ATOM 1013 C CA . GLY A 1 132 ? -19.559 -6.092 54.321 1.00 72.62 132 GLY A CA 1
ATOM 1014 C C . GLY A 1 132 ? -20.087 -5.410 53.055 1.00 72.62 132 GLY A C 1
ATOM 1015 O O . GLY A 1 132 ? -19.407 -5.404 52.030 1.00 72.62 132 GLY A O 1
ATOM 1016 N N . ALA A 1 133 ? -21.255 -4.765 53.130 1.00 74.69 133 ALA A N 1
ATOM 1017 C CA . ALA A 1 133 ? -21.828 -4.020 52.008 1.00 74.69 133 ALA A CA 1
ATOM 1018 C C . ALA A 1 133 ? -20.991 -2.790 51.611 1.00 74.69 133 ALA A C 1
ATOM 1020 O O . ALA A 1 133 ? -20.790 -2.539 50.424 1.00 74.69 133 ALA A O 1
ATOM 1021 N N . ALA A 1 134 ? -20.442 -2.055 52.583 1.00 72.00 134 ALA A N 1
ATOM 1022 C CA . ALA A 1 134 ? -19.535 -0.939 52.316 1.00 72.00 134 ALA A CA 1
ATOM 1023 C C . ALA A 1 134 ? -18.231 -1.406 51.641 1.00 72.00 134 ALA A C 1
ATOM 1025 O O . ALA A 1 134 ? -17.759 -0.769 50.699 1.00 72.00 134 ALA A O 1
ATOM 1026 N N . GLY A 1 135 ? -17.681 -2.546 52.075 1.00 71.25 135 GLY A N 1
ATOM 1027 C CA . GLY A 1 135 ? -16.528 -3.181 51.433 1.00 71.25 135 GLY A CA 1
ATOM 1028 C C . GLY A 1 135 ? -16.818 -3.605 49.990 1.00 71.25 135 GLY A C 1
ATOM 1029 O O . GLY A 1 135 ? -16.012 -3.341 49.100 1.00 71.25 135 GLY A O 1
ATOM 1030 N N . ALA A 1 136 ? -17.995 -4.183 49.736 1.00 76.19 136 ALA A N 1
ATOM 1031 C CA . ALA A 1 136 ? -18.429 -4.554 48.391 1.00 76.19 136 ALA A CA 1
ATOM 1032 C C . ALA A 1 136 ? -18.612 -3.329 47.473 1.00 76.19 136 ALA A C 1
ATOM 1034 O O . ALA A 1 136 ? -18.147 -3.344 46.336 1.00 76.19 136 ALA A O 1
ATOM 1035 N N . ALA A 1 137 ? -19.199 -2.234 47.968 1.00 74.94 137 ALA A N 1
ATOM 1036 C CA . ALA A 1 137 ? -19.316 -0.984 47.211 1.00 74.94 137 ALA A CA 1
ATOM 1037 C C . ALA A 1 137 ? -17.940 -0.373 46.876 1.00 74.94 137 ALA A C 1
ATOM 1039 O O . ALA A 1 137 ? -17.710 0.076 45.752 1.00 74.94 137 ALA A O 1
ATOM 1040 N N . ALA A 1 138 ? -16.999 -0.396 47.827 1.00 72.81 138 ALA A N 1
ATOM 1041 C CA . ALA A 1 138 ? -15.630 0.071 47.608 1.00 72.81 138 ALA A CA 1
ATOM 1042 C C . ALA A 1 138 ? -14.883 -0.791 46.577 1.00 72.81 138 ALA A C 1
ATOM 1044 O O . ALA A 1 138 ? -14.165 -0.257 45.733 1.00 72.81 138 ALA A O 1
ATOM 1045 N N . PHE A 1 139 ? -15.094 -2.108 46.601 1.00 71.69 139 PHE A N 1
ATOM 1046 C CA . PHE A 1 139 ? -14.538 -3.037 45.621 1.00 71.69 139 PHE A CA 1
ATOM 1047 C C . PHE A 1 139 ? -15.086 -2.779 44.210 1.00 71.69 139 PHE A C 1
ATOM 1049 O O . PHE A 1 139 ? -14.306 -2.648 43.272 1.00 71.69 139 PHE A O 1
ATOM 1056 N N . VAL A 1 140 ? -16.404 -2.599 44.057 1.00 79.38 140 VAL A N 1
ATOM 1057 C CA . VAL A 1 140 ? -17.032 -2.237 42.769 1.00 79.38 140 VAL A CA 1
ATOM 1058 C C . VAL A 1 140 ? -16.501 -0.892 42.243 1.00 79.38 140 VAL A C 1
ATOM 1060 O O . VAL A 1 140 ? -16.203 -0.758 41.058 1.00 79.38 140 VAL A O 1
ATOM 1063 N N . SER A 1 141 ? -16.293 0.089 43.126 1.00 74.00 141 SER A N 1
ATOM 1064 C CA . SER A 1 141 ? -15.673 1.375 42.772 1.00 74.00 141 SER A CA 1
ATOM 1065 C C . SER A 1 141 ? -14.208 1.227 42.328 1.00 74.00 141 SER A C 1
ATOM 1067 O O . SER A 1 141 ? -13.771 1.875 41.377 1.00 74.00 141 SER A O 1
ATOM 1069 N N . ALA A 1 142 ? -13.446 0.326 42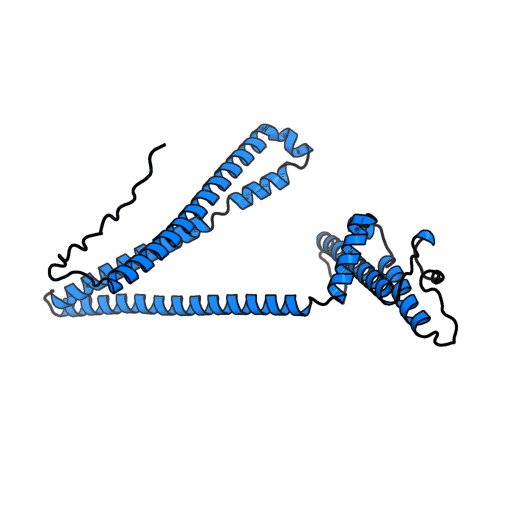.955 1.00 69.06 142 ALA A N 1
ATOM 1070 C CA . ALA A 1 142 ? -12.078 0.017 42.542 1.00 69.06 142 ALA A CA 1
ATOM 1071 C C . ALA A 1 142 ? -12.022 -0.651 41.155 1.00 69.06 142 ALA A C 1
ATOM 1073 O O . ALA A 1 142 ? -11.144 -0.312 40.363 1.00 69.06 142 ALA A O 1
ATOM 1074 N N . PHE A 1 143 ? -12.983 -1.524 40.827 1.00 68.56 143 PHE A N 1
ATOM 1075 C CA . PHE A 1 143 ? -13.134 -2.078 39.474 1.00 68.56 143 PHE A CA 1
ATOM 1076 C C . PHE A 1 143 ? -13.360 -0.981 38.428 1.00 68.56 143 PHE A C 1
ATOM 1078 O O . PHE A 1 143 ? -12.700 -0.984 37.392 1.00 68.56 143 PHE A O 1
ATOM 1085 N N . ARG A 1 144 ? -14.214 0.006 38.727 1.00 69.81 144 ARG A N 1
ATOM 1086 C CA . ARG A 1 144 ? -14.426 1.175 37.857 1.00 69.81 144 ARG A CA 1
ATOM 1087 C C . ARG A 1 144 ? -13.137 1.982 37.650 1.00 69.81 144 ARG A C 1
ATOM 1089 O O . ARG A 1 144 ? -12.808 2.353 36.527 1.00 69.81 144 ARG A O 1
ATOM 1096 N N . LYS A 1 145 ? -12.361 2.207 38.710 1.00 64.12 145 LYS A N 1
ATOM 1097 C CA . LYS A 1 145 ? -11.094 2.949 38.615 1.00 64.12 145 LYS A CA 1
ATOM 1098 C C . LYS A 1 145 ? -10.024 2.201 37.805 1.00 64.12 145 LYS A C 1
ATOM 1100 O O . LYS A 1 145 ? -9.222 2.828 37.122 1.00 64.12 145 LYS A O 1
ATOM 1105 N N . GLY A 1 146 ? -10.036 0.866 37.843 1.00 57.84 146 GLY A N 1
ATOM 1106 C CA . GLY A 1 146 ? -9.222 0.027 36.957 1.00 57.84 146 GLY A CA 1
ATOM 1107 C C . GLY A 1 146 ? -9.570 0.215 35.476 1.00 57.84 146 GLY A C 1
ATOM 1108 O O . GLY A 1 146 ? -8.668 0.288 34.650 1.00 57.84 146 GLY A O 1
ATOM 1109 N N . THR A 1 147 ? -10.856 0.389 35.145 1.00 55.62 147 THR A N 1
ATOM 1110 C CA . THR A 1 147 ? -11.292 0.645 33.759 1.00 55.62 147 THR A CA 1
ATOM 1111 C C . THR A 1 147 ? -10.955 2.052 33.253 1.00 55.62 147 THR A C 1
ATOM 1113 O O . THR A 1 147 ? -10.661 2.210 32.074 1.00 55.62 147 THR A O 1
ATOM 1116 N N . GLU A 1 148 ? -10.919 3.074 34.118 1.00 51.69 148 GLU A N 1
ATOM 1117 C CA . GLU A 1 148 ? -10.431 4.417 33.742 1.00 51.69 148 GLU A CA 1
ATOM 1118 C C . GLU A 1 148 ? -8.946 4.400 33.352 1.00 51.69 148 GLU A C 1
ATOM 1120 O O . GLU A 1 148 ? -8.562 5.057 32.388 1.00 51.69 148 GLU A O 1
ATOM 1125 N N . LEU A 1 149 ? -8.129 3.593 34.038 1.00 52.00 149 LEU A N 1
ATOM 1126 C CA . LEU A 1 149 ? -6.717 3.392 33.690 1.00 52.00 149 LEU A CA 1
ATOM 1127 C C . LEU A 1 149 ? -6.544 2.623 32.367 1.00 52.00 149 LEU A C 1
ATOM 1129 O O . LEU A 1 149 ? -5.630 2.925 31.602 1.00 52.00 149 LEU A O 1
ATOM 1133 N N . GLU A 1 150 ? -7.422 1.661 32.059 1.00 53.53 150 GLU A N 1
ATOM 1134 C CA . GLU A 1 150 ? -7.449 0.997 30.744 1.00 53.53 150 GLU A CA 1
ATOM 1135 C C . GLU A 1 150 ? -7.867 1.963 29.622 1.00 53.53 150 GLU A C 1
ATOM 1137 O O . GLU A 1 150 ? -7.279 1.933 28.541 1.00 53.53 150 GLU A O 1
ATOM 1142 N N . ILE A 1 151 ? -8.819 2.870 29.877 1.00 52.72 151 ILE A N 1
ATOM 1143 C CA . ILE A 1 151 ? -9.192 3.932 28.930 1.00 52.72 151 ILE A CA 1
ATOM 1144 C C . ILE A 1 151 ? -8.014 4.889 28.715 1.00 52.72 151 ILE A C 1
ATOM 1146 O O . ILE A 1 151 ? -7.690 5.191 27.570 1.00 52.72 151 ILE A O 1
ATOM 1150 N N . GLU A 1 152 ? -7.321 5.313 29.772 1.00 51.69 152 GLU A N 1
ATOM 1151 C CA . GLU A 1 152 ? -6.135 6.176 29.678 1.00 51.69 152 GLU A CA 1
ATOM 1152 C C . GLU A 1 152 ? -4.985 5.495 28.906 1.00 51.69 152 GLU A C 1
ATOM 1154 O O . GLU A 1 152 ? -4.345 6.120 28.058 1.00 51.69 152 GLU A O 1
ATOM 1159 N N . SER A 1 153 ? -4.787 4.185 29.102 1.00 50.44 153 SER A N 1
ATOM 1160 C CA . SER A 1 153 ? -3.880 3.370 28.280 1.00 50.44 153 SER A CA 1
ATOM 1161 C C . SER A 1 153 ? -4.314 3.333 26.811 1.00 50.44 153 SER A C 1
ATOM 1163 O O . SER A 1 153 ? -3.484 3.525 25.928 1.00 50.44 153 SER A O 1
ATOM 1165 N N . SER A 1 154 ? -5.608 3.155 26.533 1.00 53.56 154 SER A N 1
ATOM 1166 C CA . SER A 1 154 ? -6.133 3.128 25.159 1.00 53.56 154 SER A CA 1
ATOM 1167 C C . SER A 1 154 ? -6.061 4.493 24.454 1.00 53.56 154 SER A C 1
ATOM 1169 O O . SER A 1 154 ? -5.837 4.559 23.246 1.00 53.56 154 SER A O 1
ATOM 1171 N N . VAL A 1 155 ? -6.188 5.601 25.195 1.00 59.38 155 VAL A N 1
ATOM 1172 C CA . VAL A 1 155 ? -5.987 6.966 24.681 1.00 59.38 155 VAL A CA 1
ATOM 1173 C C . VAL A 1 155 ? -4.509 7.203 24.363 1.00 59.38 155 VAL A C 1
ATOM 1175 O O . VAL A 1 155 ? -4.197 7.802 23.333 1.00 59.38 155 VAL A O 1
ATOM 1178 N N . ASN A 1 156 ? -3.591 6.679 25.181 1.00 63.62 156 ASN A N 1
ATOM 1179 C CA . ASN A 1 156 ? -2.163 6.678 24.857 1.00 63.62 156 ASN A CA 1
ATOM 1180 C C . ASN A 1 156 ? -1.861 5.838 23.604 1.00 63.62 156 ASN A C 1
ATOM 1182 O O . ASN A 1 156 ? -1.061 6.266 22.772 1.00 63.62 156 ASN A O 1
ATOM 1186 N N . ASP A 1 157 ? -2.542 4.706 23.406 1.00 73.81 157 ASP A N 1
ATOM 1187 C CA . ASP A 1 157 ? -2.425 3.915 22.175 1.00 73.81 157 ASP A CA 1
ATOM 1188 C C . ASP A 1 157 ? -2.944 4.685 20.948 1.00 73.81 157 ASP A C 1
ATOM 1190 O O . ASP A 1 157 ? -2.295 4.685 19.900 1.00 73.81 157 ASP A O 1
ATOM 1194 N N . ALA A 1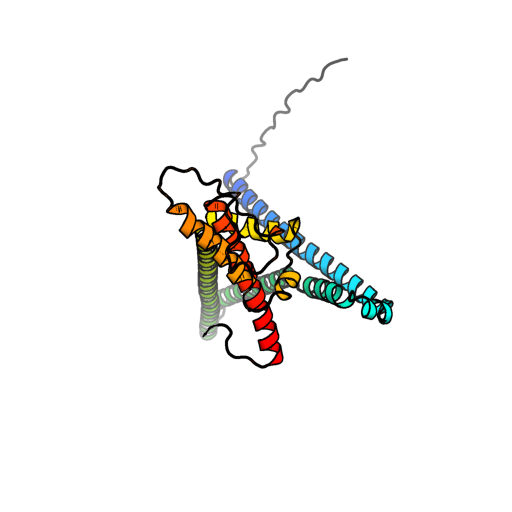 158 ? -4.056 5.417 21.079 1.00 71.31 158 ALA A N 1
ATOM 1195 C CA . ALA A 1 158 ? -4.580 6.285 20.023 1.00 71.31 158 ALA A CA 1
ATOM 1196 C C . ALA A 1 158 ? -3.611 7.432 19.677 1.00 71.31 158 ALA A C 1
ATOM 1198 O O . ALA A 1 158 ? -3.349 7.683 18.499 1.00 71.31 158 ALA A O 1
ATOM 1199 N N . ALA A 1 159 ? -3.009 8.074 20.682 1.00 74.69 159 ALA A N 1
ATOM 1200 C CA . ALA A 1 159 ? -1.993 9.106 20.480 1.00 74.69 159 ALA A CA 1
ATOM 1201 C C . ALA A 1 159 ? -0.731 8.549 19.794 1.00 74.69 159 ALA A C 1
ATOM 1203 O O . ALA A 1 159 ? -0.156 9.195 18.917 1.00 74.69 159 ALA A O 1
ATOM 1204 N N . ILE A 1 160 ? -0.318 7.323 20.137 1.00 74.00 160 ILE A N 1
ATOM 1205 C CA . ILE A 1 160 ? 0.788 6.623 19.470 1.00 74.00 160 ILE A CA 1
ATOM 1206 C C . ILE A 1 160 ? 0.438 6.302 18.010 1.00 74.00 160 ILE A C 1
ATOM 1208 O O . ILE A 1 160 ? 1.295 6.445 17.135 1.00 74.00 160 ILE A O 1
ATOM 1212 N N . ILE A 1 161 ? -0.798 5.884 17.719 1.00 77.12 161 ILE A N 1
ATOM 1213 C CA . ILE A 1 161 ? -1.272 5.656 16.345 1.00 77.12 161 ILE A CA 1
ATOM 1214 C C . ILE A 1 161 ? -1.230 6.960 15.545 1.00 77.12 161 ILE A C 1
ATOM 1216 O O . ILE A 1 161 ? -0.713 6.973 14.427 1.00 77.12 161 ILE A O 1
ATOM 1220 N N . GLU A 1 162 ? -1.701 8.066 16.116 1.00 86.00 162 GLU A N 1
ATOM 1221 C CA . GLU A 1 162 ? -1.684 9.369 15.454 1.00 86.00 162 GLU A CA 1
ATOM 1222 C C . GLU A 1 162 ? -0.252 9.859 15.190 1.00 86.00 162 GLU A C 1
ATOM 1224 O O . GLU A 1 162 ? 0.061 10.291 14.079 1.00 86.00 162 GLU A O 1
ATOM 1229 N N . LEU A 1 163 ? 0.660 9.693 16.152 1.00 79.56 163 LEU A N 1
ATOM 1230 C CA . LEU A 1 163 ? 2.089 9.969 15.975 1.00 79.56 163 LEU A CA 1
ATOM 1231 C C . LEU A 1 163 ? 2.715 9.117 14.863 1.00 79.56 163 LEU A C 1
ATOM 1233 O O . LEU A 1 163 ? 3.479 9.638 14.050 1.00 79.56 163 LEU A O 1
ATOM 1237 N N . LYS A 1 164 ? 2.372 7.827 14.774 1.00 76.94 164 LYS A N 1
ATOM 1238 C CA . LYS A 1 164 ? 2.831 6.942 13.686 1.00 76.94 164 LYS A CA 1
ATOM 1239 C C . LYS A 1 164 ? 2.296 7.381 12.322 1.00 76.94 164 LYS A C 1
ATOM 1241 O O . LYS A 1 164 ? 3.038 7.350 11.338 1.00 76.94 164 LYS A O 1
ATOM 1246 N N . GLN A 1 165 ? 1.038 7.815 12.256 1.00 81.81 165 GLN A N 1
ATOM 1247 C CA . GLN A 1 165 ? 0.445 8.351 11.030 1.00 81.81 165 GLN A CA 1
ATOM 1248 C C . GLN A 1 165 ? 1.111 9.664 10.616 1.00 81.81 165 GLN A C 1
ATOM 1250 O O . GLN A 1 165 ? 1.472 9.825 9.454 1.00 81.81 165 GLN A O 1
ATOM 1255 N N . GLN A 1 166 ? 1.328 10.590 11.553 1.00 81.88 166 GLN A N 1
ATOM 1256 C CA . GLN A 1 166 ? 2.044 11.838 11.282 1.00 81.88 166 GLN A CA 1
ATOM 1257 C C . GLN A 1 166 ? 3.481 11.574 10.824 1.00 81.88 166 GLN A C 1
ATOM 1259 O O . GLN A 1 166 ? 3.933 12.180 9.855 1.00 81.88 166 GLN A O 1
ATOM 1264 N N . TYR A 1 167 ? 4.179 10.634 11.465 1.00 75.50 167 TYR A N 1
ATOM 1265 C CA . TYR A 1 167 ? 5.518 10.228 11.051 1.00 75.50 167 TYR A CA 1
ATOM 1266 C C . TYR A 1 167 ? 5.526 9.628 9.639 1.00 75.50 167 TYR A C 1
ATOM 1268 O O . TYR A 1 167 ? 6.392 9.988 8.847 1.00 75.50 167 TYR A O 1
ATOM 1276 N N . SER A 1 168 ? 4.542 8.790 9.287 1.00 74.50 168 SER A N 1
ATOM 1277 C CA . SER A 1 168 ? 4.402 8.262 7.918 1.00 74.50 168 SER A CA 1
ATOM 1278 C C . SER A 1 168 ? 4.143 9.373 6.903 1.00 74.50 168 SER A C 1
ATOM 1280 O O . SER A 1 168 ? 4.852 9.447 5.908 1.00 74.50 168 SER A O 1
ATOM 1282 N N . ARG A 1 169 ? 3.234 10.316 7.192 1.00 78.12 169 ARG A N 1
ATOM 1283 C CA . ARG A 1 169 ? 2.981 11.481 6.321 1.00 78.12 169 ARG A CA 1
ATOM 1284 C C . ARG A 1 169 ? 4.232 12.340 6.123 1.00 78.12 169 ARG A C 1
ATOM 1286 O O . ARG A 1 169 ? 4.484 12.828 5.027 1.00 78.12 169 ARG A O 1
ATOM 1293 N N . LEU A 1 170 ? 5.029 12.538 7.176 1.00 74.69 170 LEU A N 1
ATOM 1294 C CA . LEU A 1 170 ? 6.296 13.272 7.094 1.00 74.69 170 LEU A CA 1
ATOM 1295 C C . LEU A 1 170 ? 7.361 12.505 6.301 1.00 74.69 170 LEU A C 1
ATOM 1297 O O . LEU A 1 170 ? 8.136 13.127 5.577 1.00 74.69 170 LEU A O 1
ATOM 1301 N N . GLN A 1 171 ? 7.406 11.175 6.421 1.00 68.88 171 GLN A N 1
ATOM 1302 C CA . GLN A 1 171 ? 8.265 10.325 5.595 1.00 68.88 171 GLN A CA 1
ATOM 1303 C C . GLN A 1 171 ? 7.854 10.418 4.122 1.00 68.88 171 GLN A C 1
ATOM 1305 O O . GLN A 1 171 ? 8.696 10.732 3.289 1.00 68.88 171 GLN A O 1
ATOM 1310 N N . GLU A 1 172 ? 6.571 10.252 3.804 1.00 71.25 172 GLU A N 1
ATOM 1311 C CA . GLU A 1 172 ? 6.029 10.397 2.446 1.00 71.25 172 GLU A CA 1
ATOM 1312 C C . GLU A 1 172 ? 6.362 11.773 1.850 1.00 71.25 172 GLU A C 1
ATOM 1314 O O . GLU A 1 172 ? 6.940 11.856 0.767 1.00 71.25 172 GLU A O 1
ATOM 1319 N N . ALA A 1 173 ? 6.116 12.856 2.596 1.00 69.06 173 ALA A N 1
ATOM 1320 C CA . ALA A 1 173 ? 6.442 14.216 2.164 1.00 69.06 173 ALA A CA 1
ATOM 1321 C C . ALA A 1 173 ? 7.948 14.433 1.933 1.00 69.06 173 ALA A C 1
ATOM 1323 O O . ALA A 1 173 ? 8.341 15.221 1.073 1.00 69.06 173 ALA A O 1
ATOM 1324 N N . ARG A 1 174 ? 8.812 13.732 2.677 1.00 68.19 174 ARG A N 1
ATOM 1325 C CA . ARG A 1 174 ? 10.271 13.817 2.523 1.00 68.19 174 ARG A CA 1
ATOM 1326 C C . ARG A 1 174 ? 10.765 13.161 1.227 1.00 68.19 174 ARG A C 1
ATOM 1328 O O . ARG A 1 174 ? 11.793 13.595 0.707 1.00 68.19 174 ARG A O 1
ATOM 1335 N N . TYR A 1 175 ? 10.056 12.165 0.696 1.00 69.25 175 TYR A N 1
ATOM 1336 C CA . TYR A 1 175 ? 10.386 11.528 -0.587 1.00 69.25 175 TYR A CA 1
ATOM 1337 C C . TYR A 1 175 ? 9.657 12.164 -1.787 1.00 69.25 175 TYR A C 1
ATOM 1339 O O . TYR A 1 175 ? 9.980 11.850 -2.930 1.00 69.25 175 TYR A O 1
ATOM 1347 N N . ASP A 1 176 ? 8.758 13.128 -1.556 1.00 78.75 176 ASP A N 1
ATOM 1348 C CA . ASP A 1 176 ? 7.923 13.786 -2.575 1.00 78.75 176 ASP A CA 1
ATOM 1349 C C . ASP A 1 176 ? 8.653 14.871 -3.402 1.00 78.75 176 ASP A C 1
ATOM 1351 O O . ASP A 1 176 ? 8.140 15.960 -3.668 1.00 78.75 176 ASP A O 1
ATOM 1355 N N . THR A 1 177 ? 9.892 14.609 -3.819 1.00 88.12 177 THR A N 1
ATOM 1356 C CA . THR A 1 177 ? 10.665 15.570 -4.625 1.00 88.12 177 THR A CA 1
ATOM 1357 C C . THR A 1 177 ? 10.350 15.437 -6.121 1.00 88.12 177 THR A C 1
ATOM 1359 O O . THR A 1 177 ? 10.060 14.332 -6.588 1.00 88.12 177 THR A O 1
ATOM 1362 N N . PRO A 1 178 ? 10.485 16.511 -6.929 1.00 92.19 178 PRO A N 1
ATOM 1363 C CA . PRO A 1 178 ? 10.325 16.417 -8.382 1.00 92.19 178 PRO A CA 1
ATOM 1364 C C . PRO A 1 178 ? 11.235 15.365 -9.031 1.00 92.19 178 PRO A C 1
ATOM 1366 O O . PRO A 1 178 ? 10.829 14.698 -9.970 1.00 92.19 178 PRO A O 1
ATOM 1369 N N . ALA A 1 179 ? 12.455 15.173 -8.515 1.00 93.19 179 ALA A N 1
ATOM 1370 C CA . ALA A 1 179 ? 13.382 14.171 -9.042 1.00 93.19 179 ALA A CA 1
ATOM 1371 C C . ALA A 1 179 ? 12.885 12.732 -8.828 1.00 93.19 179 ALA A C 1
ATOM 1373 O O . ALA A 1 179 ? 12.951 11.928 -9.753 1.00 93.19 179 ALA A O 1
ATOM 1374 N N . VAL A 1 180 ? 12.354 12.424 -7.639 1.00 92.88 180 VAL A N 1
ATOM 1375 C CA . VAL A 1 180 ? 11.769 11.105 -7.343 1.00 92.88 180 VAL A CA 1
ATOM 1376 C C . VAL A 1 180 ? 10.543 10.859 -8.224 1.00 92.88 180 VAL A C 1
ATOM 1378 O O . VAL A 1 180 ? 10.442 9.804 -8.848 1.00 92.88 180 VAL A O 1
ATOM 1381 N N . LYS A 1 181 ? 9.658 11.858 -8.354 1.00 93.50 181 LYS A N 1
ATOM 1382 C CA . LYS A 1 181 ? 8.484 11.785 -9.238 1.00 93.50 181 LYS A CA 1
ATOM 1383 C C . LYS A 1 181 ? 8.866 11.519 -10.689 1.00 93.50 181 LYS A C 1
ATOM 1385 O O . LYS A 1 181 ? 8.249 10.672 -11.322 1.00 93.50 181 LYS A O 1
ATOM 1390 N N . ASP A 1 182 ? 9.885 12.207 -11.202 1.00 96.62 182 ASP A N 1
ATOM 1391 C CA . ASP A 1 182 ? 10.322 12.060 -12.592 1.00 96.62 182 ASP A CA 1
ATOM 1392 C C . ASP A 1 182 ? 10.874 10.652 -12.880 1.00 96.62 182 ASP A C 1
ATOM 1394 O O . ASP A 1 182 ? 10.590 10.098 -13.942 1.00 96.62 182 ASP A O 1
ATOM 1398 N N . VAL A 1 183 ? 11.628 10.057 -11.943 1.00 97.38 183 VAL A N 1
ATOM 1399 C CA . VAL A 1 183 ? 12.144 8.677 -12.059 1.00 97.38 183 VAL A CA 1
ATOM 1400 C C . VAL A 1 183 ? 11.005 7.659 -12.049 1.00 97.38 183 VAL A C 1
ATOM 1402 O O . VAL A 1 183 ? 10.954 6.796 -12.925 1.00 97.38 183 VAL A O 1
ATOM 1405 N N . ILE A 1 184 ? 10.057 7.791 -11.116 1.00 95.81 184 ILE A N 1
ATOM 1406 C CA . ILE A 1 184 ? 8.883 6.907 -11.041 1.00 95.81 184 ILE A CA 1
ATOM 1407 C C . ILE A 1 184 ? 8.026 7.041 -12.306 1.00 95.81 184 ILE A C 1
ATOM 1409 O O . ILE A 1 184 ? 7.625 6.039 -12.893 1.00 95.81 184 ILE A O 1
ATOM 1413 N N . ALA A 1 185 ? 7.781 8.269 -12.767 1.00 96.44 185 ALA A N 1
ATOM 1414 C CA . ALA A 1 185 ? 7.007 8.521 -13.977 1.00 96.44 185 ALA A CA 1
ATOM 1415 C C . ALA A 1 185 ? 7.692 7.949 -15.227 1.00 96.44 185 ALA A C 1
ATOM 1417 O O . ALA A 1 185 ? 7.017 7.424 -16.110 1.00 96.44 185 ALA A O 1
ATOM 1418 N N . GLU A 1 186 ? 9.024 8.017 -15.317 1.00 97.88 186 GLU A N 1
ATOM 1419 C CA . GLU A 1 186 ? 9.746 7.385 -16.422 1.00 97.88 186 GLU A CA 1
ATOM 1420 C C . GLU A 1 186 ? 9.653 5.863 -16.368 1.00 97.88 186 GLU A C 1
ATOM 1422 O O . GLU A 1 186 ? 9.401 5.251 -17.403 1.00 97.88 186 GLU A O 1
ATOM 1427 N N . ARG A 1 187 ? 9.768 5.253 -15.184 1.00 97.38 187 ARG A N 1
ATOM 1428 C CA . ARG A 1 187 ? 9.578 3.807 -15.021 1.00 97.38 187 ARG A CA 1
ATOM 1429 C C . ARG A 1 187 ? 8.177 3.367 -15.461 1.00 97.38 187 ARG A C 1
ATOM 1431 O O . ARG A 1 187 ? 8.035 2.423 -16.233 1.00 97.38 187 ARG A O 1
ATOM 1438 N N . GLN A 1 188 ? 7.146 4.106 -15.056 1.00 97.50 188 GLN A N 1
ATOM 1439 C CA . GLN A 1 188 ? 5.768 3.863 -15.495 1.00 97.50 188 GLN A CA 1
ATOM 1440 C C . GLN A 1 188 ? 5.596 4.046 -17.007 1.00 97.50 188 GLN A C 1
ATOM 1442 O O . GLN A 1 188 ? 4.871 3.285 -17.648 1.00 97.50 188 GLN A O 1
ATOM 1447 N N . ARG A 1 189 ? 6.263 5.038 -17.609 1.00 97.50 189 ARG A N 1
ATOM 1448 C CA . ARG A 1 189 ? 6.246 5.245 -19.062 1.00 97.50 189 ARG A CA 1
ATOM 1449 C C . ARG A 1 189 ? 6.914 4.082 -19.799 1.00 97.50 189 ARG A C 1
ATOM 1451 O O . ARG A 1 189 ? 6.370 3.632 -20.797 1.00 97.50 189 ARG A O 1
ATOM 1458 N N . GLN A 1 190 ? 8.057 3.592 -19.324 1.00 96.12 190 GLN A N 1
ATOM 1459 C CA . GLN A 1 190 ? 8.736 2.425 -19.900 1.00 96.12 190 GLN A CA 1
ATOM 1460 C C . GLN A 1 190 ? 7.816 1.195 -19.912 1.00 96.12 190 GLN A C 1
ATOM 1462 O O . GLN A 1 190 ? 7.640 0.573 -20.955 1.00 96.12 190 GLN A O 1
ATOM 1467 N N . GLN A 1 191 ? 7.127 0.924 -18.801 1.00 95.31 191 GLN A N 1
ATOM 1468 C CA . GLN A 1 191 ? 6.156 -0.173 -18.714 1.00 95.31 191 GLN A CA 1
ATOM 1469 C C . GLN A 1 191 ? 4.950 0.031 -19.645 1.00 95.31 191 GLN A C 1
ATOM 1471 O O . GLN A 1 191 ? 4.576 -0.866 -20.393 1.00 95.31 191 GLN A O 1
ATOM 1476 N N . SER A 1 192 ? 4.332 1.215 -19.613 1.00 93.50 192 SER A N 1
ATOM 1477 C CA . SER A 1 192 ? 3.059 1.465 -20.311 1.00 93.50 192 SER A CA 1
ATOM 1478 C C . SER A 1 192 ? 3.191 1.781 -21.802 1.00 93.50 192 SER A C 1
ATOM 1480 O O . SER A 1 192 ? 2.264 1.507 -22.560 1.00 93.50 192 SER A O 1
ATOM 1482 N N . VAL A 1 193 ? 4.305 2.380 -22.227 1.00 94.94 193 VAL A N 1
ATOM 1483 C CA . VAL A 1 193 ? 4.524 2.823 -23.614 1.00 94.94 193 VAL A CA 1
ATOM 1484 C C . VAL A 1 193 ? 5.438 1.867 -24.366 1.00 94.94 193 VAL A C 1
ATOM 1486 O O . VAL A 1 193 ? 5.135 1.528 -25.505 1.00 94.94 193 VAL A O 1
ATOM 1489 N N . GLU A 1 194 ? 6.546 1.447 -23.753 1.00 92.19 194 GLU A N 1
ATOM 1490 C CA . GLU A 1 194 ? 7.522 0.559 -24.404 1.00 92.19 194 GLU A CA 1
ATOM 1491 C C . GLU A 1 194 ? 7.212 -0.926 -24.151 1.00 92.19 194 GLU A C 1
ATOM 1493 O O . GLU A 1 194 ? 7.764 -1.789 -24.827 1.00 92.19 194 GLU A O 1
ATOM 1498 N N . GLY A 1 195 ? 6.322 -1.235 -23.199 1.00 94.00 195 GLY A N 1
ATOM 1499 C CA . GLY A 1 195 ? 5.978 -2.611 -22.835 1.00 94.00 195 GLY A CA 1
ATOM 1500 C C . GLY A 1 195 ? 7.048 -3.314 -21.999 1.00 94.00 195 GLY A C 1
ATOM 1501 O O . GLY A 1 195 ? 7.033 -4.538 -21.920 1.00 94.00 195 GLY A O 1
ATOM 1502 N N . TRP A 1 196 ? 7.973 -2.571 -21.381 1.00 95.06 196 TRP A N 1
ATOM 1503 C CA . TRP A 1 196 ? 9.024 -3.123 -20.517 1.00 95.06 196 TRP A CA 1
ATOM 1504 C C . TRP A 1 196 ? 8.438 -3.487 -19.153 1.00 95.06 196 TRP A C 1
ATOM 1506 O O . TRP A 1 196 ? 8.584 -2.750 -18.175 1.00 95.06 196 TRP A O 1
ATOM 1516 N N . THR A 1 197 ? 7.653 -4.562 -19.123 1.00 96.44 197 THR A N 1
ATOM 1517 C CA . THR A 1 197 ? 7.008 -5.057 -17.907 1.00 96.44 197 THR A CA 1
ATOM 1518 C C . THR A 1 197 ? 8.040 -5.650 -16.939 1.00 96.44 197 THR A C 1
ATOM 1520 O O . THR A 1 197 ? 9.159 -5.963 -17.346 1.00 96.44 197 THR A O 1
ATOM 1523 N N . PRO A 1 198 ? 7.685 -5.846 -15.657 1.00 95.81 198 PRO A N 1
ATOM 1524 C CA . PRO A 1 198 ? 8.525 -6.601 -14.730 1.00 95.81 198 PRO A CA 1
ATOM 1525 C C . PRO A 1 198 ? 8.986 -7.957 -15.288 1.00 95.81 198 PRO A C 1
ATOM 1527 O O . PRO A 1 198 ? 10.145 -8.318 -15.126 1.00 95.81 198 PRO A O 1
ATOM 1530 N N . GLU A 1 199 ? 8.113 -8.667 -16.001 1.00 95.19 199 GLU A N 1
ATOM 1531 C CA . GLU A 1 199 ? 8.423 -9.961 -16.617 1.00 95.19 199 GLU A CA 1
ATOM 1532 C C . GLU A 1 199 ? 9.422 -9.821 -17.771 1.00 95.19 199 GLU A C 1
ATOM 1534 O O . GLU A 1 199 ? 10.321 -10.644 -17.889 1.00 95.19 199 GLU A O 1
ATOM 1539 N N . HIS A 1 200 ? 9.312 -8.763 -18.581 1.00 95.06 200 HIS A N 1
ATOM 1540 C CA . HIS A 1 200 ? 10.324 -8.433 -19.590 1.00 95.06 200 HIS A CA 1
ATOM 1541 C C . HIS A 1 200 ? 11.681 -8.147 -18.933 1.00 95.06 200 HIS A C 1
ATOM 1543 O O . HIS A 1 200 ? 12.716 -8.612 -19.399 1.00 95.06 200 HIS A O 1
ATOM 1549 N N . ASP A 1 201 ? 11.694 -7.406 -17.824 1.00 96.12 201 ASP A N 1
ATOM 1550 C CA . ASP A 1 201 ? 12.933 -7.125 -17.096 1.00 96.12 201 ASP A CA 1
ATOM 1551 C C . ASP A 1 201 ? 13.576 -8.395 -16.525 1.00 96.12 201 ASP A C 1
ATOM 1553 O O . ASP A 1 201 ? 14.801 -8.474 -16.445 1.00 96.12 201 ASP A O 1
ATOM 1557 N N . ASP A 1 202 ? 12.768 -9.397 -16.165 1.00 95.00 202 ASP A N 1
ATOM 1558 C CA . ASP A 1 202 ? 13.228 -10.707 -15.690 1.00 95.00 202 ASP A CA 1
ATOM 1559 C C . ASP A 1 202 ? 13.901 -11.543 -16.798 1.00 95.00 202 ASP A C 1
ATOM 1561 O O . ASP A 1 202 ? 14.674 -12.452 -16.488 1.00 95.00 202 ASP A O 1
ATOM 1565 N N . GLU A 1 203 ? 13.680 -11.216 -18.078 1.00 94.44 203 GLU A N 1
ATOM 1566 C CA . GLU A 1 203 ? 14.399 -11.821 -19.209 1.00 94.44 203 GLU A CA 1
ATOM 1567 C C . GLU A 1 203 ? 15.837 -11.285 -19.346 1.00 94.44 203 GLU A C 1
ATOM 1569 O O . GLU A 1 203 ? 16.670 -11.921 -19.999 1.00 94.44 203 GLU A O 1
ATOM 1574 N N . HIS A 1 204 ? 16.157 -10.153 -18.707 1.00 93.06 204 HIS A N 1
ATOM 1575 C CA . HIS A 1 204 ? 17.497 -9.570 -18.716 1.00 93.06 204 HIS A CA 1
ATOM 1576 C C . HIS A 1 204 ? 18.407 -10.171 -17.636 1.00 93.06 204 HIS A C 1
ATOM 1578 O O . HIS A 1 204 ? 18.067 -10.237 -16.452 1.00 93.06 204 HIS A O 1
ATOM 1584 N N . GLY A 1 205 ? 19.618 -10.554 -18.047 1.00 88.06 205 GLY A N 1
ATOM 1585 C CA . GLY A 1 205 ? 20.660 -11.121 -17.188 1.00 88.06 205 GLY A CA 1
ATOM 1586 C C . GLY A 1 205 ? 21.879 -10.211 -17.036 1.00 88.06 205 GLY A C 1
ATOM 1587 O O . GLY A 1 205 ? 21.890 -9.083 -17.515 1.00 88.06 205 GLY A O 1
ATOM 1588 N N . ASP A 1 206 ? 22.908 -10.703 -16.338 1.00 87.25 206 ASP A N 1
ATOM 1589 C CA . ASP A 1 206 ? 24.271 -10.137 -16.302 1.00 87.25 206 ASP A CA 1
ATOM 1590 C C . ASP A 1 206 ? 24.388 -8.626 -15.995 1.00 87.25 206 ASP A C 1
ATOM 1592 O O . ASP A 1 206 ? 25.379 -7.978 -16.331 1.00 87.25 206 ASP A O 1
ATOM 1596 N N . GLY A 1 207 ? 23.390 -8.060 -15.309 1.00 91.62 207 GLY A N 1
ATOM 1597 C CA . GLY A 1 207 ? 23.343 -6.639 -14.961 1.00 91.62 207 GLY A CA 1
ATOM 1598 C C . GLY A 1 207 ? 23.101 -5.712 -16.155 1.00 91.62 207 GLY A C 1
ATOM 1599 O O . GLY A 1 207 ? 23.466 -4.539 -16.087 1.00 91.62 207 GLY A O 1
ATOM 1600 N N . GLU A 1 208 ? 22.501 -6.198 -17.246 1.00 95.75 208 GLU A N 1
ATOM 1601 C CA . GLU A 1 208 ? 22.246 -5.407 -18.458 1.00 95.75 208 GLU A CA 1
ATOM 1602 C C . GLU A 1 208 ? 21.461 -4.112 -18.183 1.00 95.75 208 GLU A C 1
ATOM 1604 O O . GLU A 1 208 ? 21.824 -3.060 -18.709 1.00 95.75 208 GLU A O 1
ATOM 1609 N N . LEU A 1 209 ? 20.440 -4.133 -17.314 1.00 97.06 209 LEU A N 1
ATOM 1610 C CA . LEU A 1 209 ? 19.678 -2.921 -16.974 1.00 97.06 209 LEU A CA 1
ATOM 1611 C C . LEU A 1 209 ? 20.555 -1.912 -16.214 1.00 97.06 209 LEU A C 1
ATOM 1613 O O . LEU A 1 209 ? 20.523 -0.714 -16.507 1.00 97.06 209 LEU A O 1
ATOM 1617 N N . ALA A 1 210 ? 21.396 -2.389 -15.288 1.00 97.12 210 ALA A N 1
ATOM 1618 C CA . ALA A 1 210 ? 22.373 -1.553 -14.589 1.00 97.12 210 ALA A CA 1
ATOM 1619 C C . ALA A 1 210 ? 23.433 -0.970 -15.537 1.00 97.12 210 ALA A C 1
ATOM 1621 O O . ALA A 1 210 ? 23.825 0.189 -15.387 1.00 97.12 210 ALA A O 1
ATOM 1622 N N . LEU A 1 211 ? 23.874 -1.742 -16.531 1.00 97.00 211 LEU A N 1
ATOM 1623 C CA . LEU A 1 211 ? 24.853 -1.308 -17.524 1.00 97.00 211 LEU A CA 1
ATOM 1624 C C . LEU A 1 211 ? 24.266 -0.258 -18.480 1.00 97.00 211 LEU A C 1
ATOM 1626 O O . LEU A 1 211 ? 24.896 0.761 -18.763 1.00 97.00 211 LEU A O 1
ATOM 1630 N N . ALA A 1 212 ? 23.020 -0.440 -18.921 1.00 97.44 212 ALA A N 1
ATOM 1631 C CA . ALA A 1 212 ? 22.296 0.579 -19.676 1.00 97.44 212 ALA A CA 1
ATOM 1632 C C . ALA A 1 212 ? 22.099 1.863 -18.847 1.00 97.44 212 ALA A C 1
ATOM 1634 O O . ALA A 1 212 ? 22.267 2.977 -19.355 1.00 97.44 212 ALA A O 1
ATOM 1635 N N . ALA A 1 213 ? 21.795 1.731 -17.551 1.00 97.69 213 ALA A N 1
ATOM 1636 C CA . ALA A 1 213 ? 21.698 2.874 -16.651 1.00 97.69 213 ALA A CA 1
ATOM 1637 C C . ALA A 1 213 ? 23.031 3.624 -16.518 1.00 97.69 213 ALA A C 1
ATOM 1639 O O . ALA A 1 213 ? 23.047 4.859 -16.562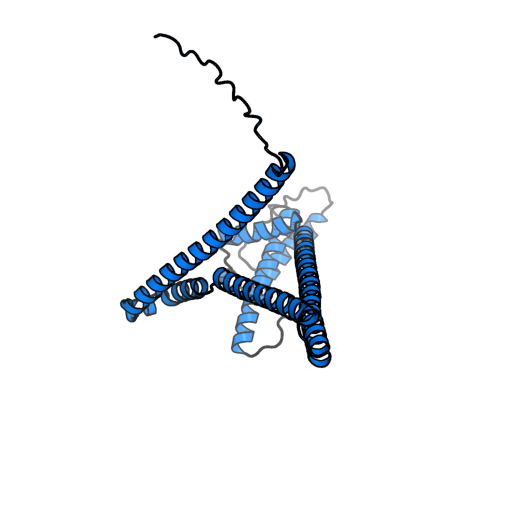 1.00 97.69 213 ALA A O 1
ATOM 1640 N N . SER A 1 214 ? 24.148 2.896 -16.394 1.00 96.88 214 SER A N 1
ATOM 1641 C CA . SER A 1 214 ? 25.477 3.504 -16.301 1.00 96.88 214 SER A CA 1
ATOM 1642 C C . SER A 1 214 ? 25.815 4.281 -17.566 1.00 96.88 214 SER A C 1
ATOM 1644 O O . SER A 1 214 ? 26.303 5.396 -17.455 1.00 96.88 214 SER A O 1
ATOM 1646 N N . CYS A 1 215 ? 25.462 3.774 -18.750 1.00 95.50 215 CYS A N 1
ATOM 1647 C CA . CYS A 1 215 ? 25.675 4.470 -20.019 1.00 95.50 215 CYS A CA 1
ATOM 1648 C C . CYS A 1 215 ? 24.972 5.838 -20.067 1.00 95.50 215 CYS A C 1
ATOM 1650 O O . CYS A 1 215 ? 25.569 6.827 -20.490 1.00 95.50 215 CYS A O 1
ATOM 1652 N N . TYR A 1 216 ? 23.725 5.938 -19.591 1.00 95.75 216 TYR A N 1
ATOM 1653 C CA . TYR A 1 216 ? 23.027 7.229 -19.504 1.00 95.75 216 TYR A CA 1
ATOM 1654 C C . TYR A 1 216 ? 23.650 8.171 -18.457 1.00 95.75 216 TYR A C 1
ATOM 1656 O O . TYR A 1 216 ? 23.731 9.382 -18.683 1.00 95.75 216 TYR A O 1
ATOM 1664 N N . ALA A 1 217 ? 24.118 7.640 -17.324 1.00 94.62 217 ALA A N 1
ATOM 1665 C CA . ALA A 1 217 ? 24.808 8.429 -16.303 1.00 94.62 217 ALA A CA 1
ATOM 1666 C C . ALA A 1 217 ? 26.205 8.900 -16.762 1.00 94.62 217 ALA A C 1
ATOM 1668 O O . ALA A 1 217 ? 26.598 10.039 -16.506 1.00 94.62 217 ALA A O 1
ATOM 1669 N N . GLU A 1 218 ? 26.939 8.054 -17.479 1.00 90.00 218 GLU A N 1
ATOM 1670 C CA . GLU A 1 218 ? 28.226 8.363 -18.104 1.00 90.00 218 GLU A CA 1
ATOM 1671 C C . GLU A 1 218 ? 28.057 9.398 -19.210 1.00 90.00 218 GLU A C 1
ATOM 1673 O O . GLU A 1 218 ? 28.849 10.333 -19.273 1.00 90.00 218 GLU A O 1
ATOM 1678 N N . ASN A 1 219 ? 26.993 9.306 -20.015 1.00 88.06 219 ASN A N 1
ATOM 1679 C CA . ASN A 1 219 ? 26.654 10.335 -20.997 1.00 88.06 219 ASN A CA 1
ATOM 1680 C C . ASN A 1 219 ? 26.517 11.706 -20.317 1.00 88.06 219 ASN A C 1
ATOM 1682 O O . ASN A 1 219 ? 27.112 12.688 -20.759 1.00 88.06 219 ASN A O 1
ATOM 1686 N N . PHE A 1 220 ? 25.830 11.764 -19.167 1.00 88.31 220 PHE A N 1
ATOM 1687 C CA . PHE A 1 220 ? 25.795 12.975 -18.348 1.00 88.31 220 PHE A CA 1
ATOM 1688 C C . PHE A 1 220 ? 27.195 13.433 -17.914 1.00 88.31 220 PHE A C 1
ATOM 1690 O O . PHE A 1 220 ? 27.562 14.587 -18.133 1.00 88.31 220 PHE A O 1
ATOM 1697 N N . ALA A 1 221 ? 27.979 12.549 -17.297 1.00 84.69 221 ALA A N 1
ATOM 1698 C CA . ALA A 1 221 ? 29.288 12.885 -16.741 1.00 84.69 221 ALA A CA 1
ATOM 1699 C C . ALA A 1 221 ? 30.286 13.358 -17.809 1.00 84.69 221 ALA A C 1
ATOM 1701 O O . ALA A 1 221 ? 30.990 14.346 -17.602 1.00 84.69 221 ALA A O 1
ATOM 1702 N N . LEU A 1 222 ? 30.316 12.682 -18.957 1.00 78.00 222 LEU A N 1
ATOM 1703 C CA . LEU A 1 222 ? 31.182 13.024 -20.072 1.00 78.00 222 LEU A CA 1
ATOM 1704 C C . LEU A 1 222 ? 30.743 14.363 -20.650 1.00 78.00 222 LEU A C 1
ATOM 1706 O O . LEU A 1 222 ? 31.475 15.331 -20.497 1.00 78.00 222 LEU A O 1
ATOM 1710 N N . PHE A 1 223 ? 29.538 14.470 -21.209 1.00 73.81 223 PHE A N 1
ATOM 1711 C CA . PHE A 1 223 ? 29.112 15.641 -21.985 1.00 73.81 223 PHE A CA 1
ATOM 1712 C C . PHE A 1 223 ? 28.800 16.894 -21.150 1.00 73.81 223 PHE A C 1
ATOM 1714 O O . PHE A 1 223 ? 28.824 17.999 -21.687 1.00 73.81 223 PHE A O 1
ATOM 1721 N N . SER A 1 224 ? 28.586 16.778 -19.833 1.00 68.19 224 SER A N 1
ATOM 1722 C CA . SER A 1 224 ? 28.441 17.954 -18.949 1.00 68.19 224 SER A CA 1
ATOM 1723 C C . SER A 1 224 ? 29.742 18.743 -18.741 1.00 68.19 224 SER A C 1
ATOM 1725 O O . SER A 1 224 ? 29.685 19.902 -18.327 1.00 68.19 224 SER A O 1
ATOM 1727 N N . THR A 1 225 ? 30.902 18.145 -19.044 1.00 62.09 225 THR A N 1
ATOM 1728 C CA . THR A 1 225 ? 32.233 18.753 -18.856 1.00 62.09 225 THR A CA 1
ATOM 1729 C C . THR A 1 225 ? 32.892 19.260 -20.139 1.00 62.09 225 THR A C 1
ATOM 1731 O O . THR A 1 225 ? 33.931 19.915 -20.047 1.00 62.09 225 THR A O 1
ATOM 1734 N N . TRP A 1 226 ? 32.292 19.045 -21.320 1.00 59.00 226 TRP A N 1
ATOM 1735 C CA . TRP A 1 226 ? 32.786 19.594 -22.593 1.00 59.00 226 TRP A CA 1
ATOM 1736 C C . TRP A 1 226 ? 32.454 21.093 -22.679 1.00 59.00 226 TRP A C 1
ATOM 1738 O O . TRP A 1 226 ? 31.585 21.535 -23.423 1.00 59.00 226 TRP A O 1
ATOM 1748 N N . GLN A 1 227 ? 33.138 21.891 -21.857 1.00 52.75 227 GLN A N 1
ATOM 1749 C CA . GLN A 1 227 ? 33.214 23.348 -21.946 1.00 52.75 227 GLN A CA 1
ATOM 1750 C C . GLN A 1 227 ? 34.326 23.738 -22.926 1.00 52.75 227 GLN A C 1
ATOM 1752 O O . GLN A 1 227 ? 35.328 24.307 -22.517 1.00 52.75 227 GLN A O 1
ATOM 1757 N N . ASP A 1 228 ? 34.179 23.435 -24.212 1.00 51.69 228 ASP A N 1
ATOM 1758 C CA . ASP A 1 228 ? 35.098 23.973 -25.225 1.00 51.69 228 ASP A CA 1
ATOM 1759 C C . ASP A 1 228 ? 34.329 24.353 -26.492 1.00 51.69 228 ASP A C 1
ATOM 1761 O O . ASP A 1 228 ? 34.443 23.736 -27.542 1.00 51.69 228 ASP A O 1
ATOM 1765 N N . GLY A 1 229 ? 33.491 25.388 -26.363 1.00 54.84 229 GLY A N 1
ATOM 1766 C CA . GLY A 1 229 ? 33.022 26.233 -27.471 1.00 54.84 229 GLY A CA 1
ATOM 1767 C C . GLY A 1 229 ? 32.116 25.611 -28.542 1.00 54.84 229 GLY A C 1
ATOM 1768 O O . GLY A 1 229 ? 31.502 26.369 -29.291 1.00 54.84 229 GLY A O 1
ATOM 1769 N N . GLU A 1 230 ? 31.981 24.289 -28.612 1.00 58.56 230 GLU A N 1
ATOM 1770 C CA . GLU A 1 230 ? 31.097 23.587 -29.540 1.00 58.56 230 GLU A CA 1
ATOM 1771 C C . GLU A 1 230 ? 29.825 23.129 -28.822 1.00 58.56 230 GLU A C 1
ATOM 1773 O O . GLU A 1 230 ? 29.862 22.430 -27.809 1.00 58.56 230 GLU A O 1
ATOM 1778 N N . SER A 1 231 ? 28.664 23.540 -29.337 1.00 57.53 231 SER A N 1
ATOM 1779 C CA . SER A 1 231 ? 27.382 23.016 -28.879 1.00 57.53 231 SER A CA 1
ATOM 1780 C C . SER A 1 231 ? 27.239 21.577 -29.368 1.00 57.53 231 SER A C 1
ATOM 1782 O O . SER A 1 231 ? 26.873 21.355 -30.522 1.00 57.53 231 SER A O 1
ATOM 1784 N N . VAL A 1 232 ? 27.531 20.601 -28.513 1.00 64.06 232 VAL A N 1
ATOM 1785 C CA . VAL A 1 232 ? 27.182 19.207 -28.798 1.00 64.06 232 VAL A CA 1
ATOM 1786 C C . VAL A 1 232 ? 25.661 19.081 -28.727 1.00 64.06 232 VAL A C 1
ATOM 1788 O O . VAL A 1 232 ? 25.055 19.427 -27.708 1.00 64.06 232 VAL A O 1
ATOM 1791 N N . ASP A 1 233 ? 25.035 18.607 -29.804 1.00 76.88 233 ASP A N 1
ATOM 1792 C CA . ASP A 1 233 ? 23.636 18.195 -29.750 1.00 76.88 233 ASP A CA 1
ATOM 1793 C C . ASP A 1 233 ? 23.543 16.941 -28.875 1.00 76.88 233 ASP A C 1
ATOM 1795 O O . ASP A 1 233 ? 23.955 15.852 -29.266 1.00 76.88 233 ASP A O 1
ATOM 1799 N N . TRP A 1 234 ? 23.023 17.107 -27.658 1.00 81.69 234 TRP A N 1
ATOM 1800 C CA . TRP A 1 234 ? 22.895 16.026 -26.679 1.00 81.69 234 TRP A CA 1
ATOM 1801 C C . TRP A 1 234 ? 22.080 14.844 -27.212 1.00 81.69 234 TRP A C 1
ATOM 1803 O O . TRP A 1 234 ? 22.299 13.703 -26.810 1.00 81.69 234 TRP A O 1
ATOM 1813 N N . SER A 1 235 ? 21.124 15.119 -28.099 1.00 81.25 235 SER A N 1
ATOM 1814 C CA . SER A 1 235 ? 20.272 14.088 -28.686 1.00 81.25 235 SER A CA 1
ATOM 1815 C C . SER A 1 235 ? 20.981 13.246 -29.751 1.00 81.25 235 SER A C 1
ATOM 1817 O O . SER A 1 235 ? 20.493 12.169 -30.081 1.00 81.25 235 SER A O 1
ATOM 1819 N N . ASP A 1 236 ? 22.156 13.688 -30.210 1.00 81.69 236 ASP A N 1
ATOM 1820 C CA . ASP A 1 236 ? 23.022 12.992 -31.170 1.00 81.69 236 ASP A CA 1
ATOM 1821 C C . ASP A 1 236 ? 24.289 12.422 -30.499 1.00 81.69 236 ASP A C 1
ATOM 1823 O O . ASP A 1 236 ? 25.302 12.151 -31.146 1.00 81.69 236 ASP A O 1
ATOM 1827 N N . ALA A 1 237 ? 24.270 12.252 -29.169 1.00 83.62 237 ALA A N 1
ATOM 1828 C CA . ALA A 1 237 ? 25.401 11.671 -28.455 1.00 83.62 237 ALA A CA 1
ATOM 1829 C C . ALA A 1 237 ? 25.654 10.223 -28.930 1.00 83.62 237 ALA A C 1
ATOM 1831 O O . ALA A 1 237 ? 24.719 9.412 -28.956 1.00 83.62 237 ALA A O 1
ATOM 1832 N N . PRO A 1 238 ? 26.903 9.858 -29.278 1.00 85.38 238 PRO A N 1
ATOM 1833 C CA . PRO A 1 238 ? 27.217 8.521 -29.757 1.00 85.38 238 PRO A CA 1
ATOM 1834 C C . PRO A 1 238 ? 26.947 7.472 -28.678 1.00 85.38 238 PRO A C 1
ATOM 1836 O O . PRO A 1 238 ? 27.126 7.713 -27.484 1.00 85.38 238 PRO A O 1
ATOM 1839 N N . GLN A 1 239 ? 26.544 6.283 -29.118 1.00 88.00 239 GLN A N 1
ATOM 1840 C CA . GLN A 1 239 ? 26.335 5.134 -28.244 1.00 88.00 239 GLN A CA 1
ATOM 1841 C C . GLN A 1 239 ? 27.636 4.753 -27.509 1.00 88.00 239 GLN A C 1
ATOM 1843 O O . GLN A 1 239 ? 28.668 4.566 -28.163 1.00 88.00 239 GLN A O 1
ATOM 1848 N N . PRO A 1 240 ? 27.605 4.591 -26.173 1.00 89.50 240 PRO A N 1
ATOM 1849 C CA . PRO A 1 240 ? 28.749 4.092 -25.415 1.00 89.50 240 PRO A CA 1
ATOM 1850 C C . PRO A 1 240 ? 29.120 2.652 -25.796 1.00 89.50 240 PRO A C 1
ATOM 1852 O O . PRO A 1 240 ? 28.255 1.829 -26.086 1.00 89.50 240 PRO A O 1
ATOM 1855 N N . ALA A 1 241 ? 30.413 2.318 -25.757 1.00 89.19 241 ALA A N 1
ATOM 1856 C CA . ALA A 1 241 ? 30.913 0.992 -26.150 1.00 89.19 241 ALA A CA 1
ATOM 1857 C C . ALA A 1 241 ? 30.395 -0.157 -25.263 1.00 89.19 241 ALA A C 1
ATOM 1859 O O . ALA A 1 241 ? 30.370 -1.310 -25.683 1.00 89.19 241 ALA A O 1
ATOM 1860 N N . ASN A 1 242 ?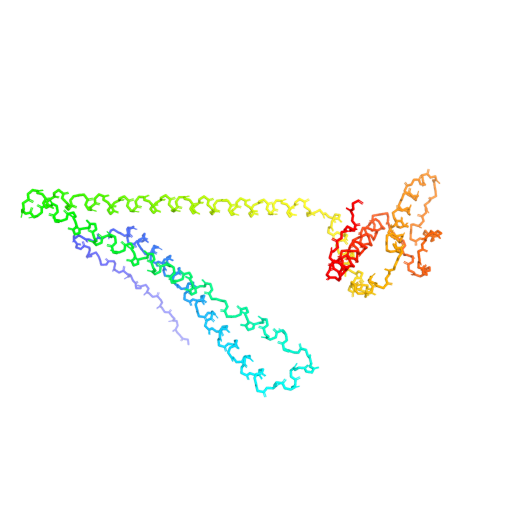 30.015 0.167 -24.032 1.00 91.06 242 ASN A N 1
ATOM 1861 C CA . ASN A 1 242 ? 29.448 -0.724 -23.028 1.00 91.06 242 ASN A CA 1
ATOM 1862 C C . ASN A 1 242 ? 27.914 -0.788 -23.072 1.00 91.06 242 ASN A C 1
ATOM 1864 O O . ASN A 1 242 ? 27.329 -1.465 -22.234 1.00 91.06 242 ASN A O 1
ATOM 1868 N N . TRP A 1 243 ? 27.249 -0.109 -24.009 1.00 95.44 243 TRP A N 1
ATOM 1869 C CA . TRP A 1 243 ? 25.797 -0.195 -24.120 1.00 95.44 243 TRP A CA 1
ATOM 1870 C C . TRP A 1 243 ? 25.355 -1.625 -24.491 1.00 95.44 243 TRP A C 1
ATOM 1872 O O . TRP A 1 243 ? 25.848 -2.167 -25.483 1.00 95.44 243 TRP A O 1
ATOM 1882 N N . PRO A 1 244 ? 24.417 -2.239 -23.743 1.00 95.50 244 PRO A N 1
ATOM 1883 C CA . PRO A 1 244 ? 24.122 -3.670 -23.872 1.00 95.50 244 PRO A CA 1
ATOM 1884 C C . PRO A 1 244 ? 23.185 -4.036 -25.033 1.00 95.50 244 PRO A C 1
ATOM 1886 O O . PRO A 1 244 ? 23.087 -5.208 -25.387 1.00 95.50 244 PRO A O 1
ATOM 1889 N N . TRP A 1 245 ? 22.483 -3.071 -25.637 1.00 95.00 245 TRP A N 1
ATOM 1890 C CA . TRP A 1 245 ? 21.409 -3.343 -26.607 1.00 95.00 245 TRP A CA 1
ATOM 1891 C C . TRP A 1 245 ? 21.694 -2.801 -28.014 1.00 95.00 245 TRP A C 1
ATOM 1893 O O . TRP A 1 245 ? 22.708 -2.152 -28.272 1.00 95.00 245 TRP A O 1
ATOM 1903 N N . SER A 1 246 ? 20.792 -3.046 -28.968 1.00 93.12 246 SER A N 1
ATOM 1904 C CA . SER A 1 246 ? 20.922 -2.465 -30.308 1.00 93.12 246 SER A CA 1
ATOM 1905 C C . SER A 1 246 ? 20.915 -0.928 -30.258 1.00 93.12 246 SER A C 1
ATOM 1907 O O . SER A 1 246 ? 20.338 -0.301 -29.363 1.00 93.12 246 SER A O 1
ATOM 1909 N N . LEU A 1 247 ? 21.573 -0.314 -31.246 1.00 90.88 247 LEU A N 1
ATOM 1910 C CA . LEU A 1 247 ? 21.722 1.141 -31.365 1.00 90.88 247 LEU A CA 1
ATOM 1911 C C . LEU A 1 247 ? 20.375 1.885 -31.383 1.00 90.88 247 LEU A C 1
ATOM 1913 O O . LEU A 1 247 ? 20.289 3.003 -30.895 1.00 90.88 247 LEU A O 1
ATOM 1917 N N . GLU A 1 248 ? 19.312 1.269 -31.900 1.00 92.75 248 GLU A N 1
ATOM 1918 C CA . GLU A 1 248 ? 17.975 1.880 -31.971 1.00 92.75 248 GLU A CA 1
ATOM 1919 C C . GLU A 1 248 ? 17.357 2.186 -30.592 1.00 92.75 248 GLU A C 1
ATOM 1921 O O . GLU A 1 248 ? 16.451 3.019 -30.487 1.00 92.75 248 GLU A O 1
ATOM 1926 N N . TRP A 1 249 ? 17.854 1.537 -29.533 1.00 92.44 249 TRP A N 1
ATOM 1927 C CA . TRP A 1 249 ? 17.422 1.757 -28.151 1.00 92.44 249 TRP A CA 1
ATOM 1928 C C . TRP A 1 249 ? 18.272 2.787 -27.406 1.00 92.44 249 TRP A C 1
ATOM 1930 O O . TRP A 1 249 ? 17.882 3.235 -26.324 1.00 92.44 249 TRP A O 1
ATOM 1940 N N . TRP A 1 250 ? 19.388 3.220 -27.995 1.00 94.38 250 TRP A N 1
ATOM 1941 C CA . TRP A 1 250 ? 20.148 4.355 -27.492 1.00 94.38 250 TRP A CA 1
ATOM 1942 C C . TRP A 1 250 ? 19.455 5.658 -27.901 1.00 94.38 250 TRP A C 1
ATOM 1944 O O . TRP A 1 250 ? 19.468 6.057 -29.063 1.00 94.38 250 TRP A O 1
ATOM 1954 N N . LYS A 1 251 ? 18.797 6.310 -26.937 1.00 92.56 251 LYS A N 1
ATOM 1955 C CA . LYS A 1 251 ? 17.985 7.515 -27.170 1.00 92.56 251 LYS A CA 1
ATOM 1956 C C . LYS A 1 251 ? 18.371 8.612 -26.172 1.00 92.56 251 LYS A C 1
ATOM 1958 O O . LYS A 1 251 ? 17.560 8.922 -25.289 1.00 92.56 251 LYS A O 1
ATOM 1963 N N . PRO A 1 252 ? 19.589 9.178 -26.238 1.00 91.50 252 PRO A N 1
ATOM 1964 C CA . PRO A 1 252 ? 19.978 10.300 -25.390 1.00 91.50 252 PRO A CA 1
ATOM 1965 C C . PRO A 1 252 ? 19.098 11.510 -25.714 1.00 91.50 252 PRO A C 1
ATOM 1967 O O . PRO A 1 252 ? 18.528 11.622 -26.798 1.00 91.50 252 PRO A O 1
ATOM 1970 N N . SER A 1 253 ? 18.876 12.382 -24.735 1.00 88.12 253 SER A N 1
ATOM 1971 C CA . SER A 1 253 ? 17.864 13.436 -24.891 1.00 88.12 253 SER A CA 1
ATOM 1972 C C . SER A 1 253 ? 18.244 14.759 -24.252 1.00 88.12 253 SER A C 1
ATOM 1974 O O . SER A 1 253 ? 18.356 15.772 -24.930 1.00 88.12 253 SER A O 1
ATOM 1976 N N . SER A 1 254 ? 18.437 14.772 -22.941 1.00 88.56 254 SER A N 1
ATOM 1977 C CA . SER A 1 254 ? 18.956 15.935 -22.235 1.00 88.56 254 SER A CA 1
ATOM 1978 C C . SER A 1 254 ? 19.659 15.478 -20.964 1.00 88.56 254 SER A C 1
ATOM 1980 O O . SER A 1 254 ? 19.328 14.403 -20.454 1.00 88.56 254 SER A O 1
ATOM 1982 N N . PRO A 1 255 ? 20.548 16.305 -20.386 1.00 89.38 255 PRO A N 1
ATOM 1983 C CA . PRO A 1 255 ? 21.296 15.931 -19.191 1.00 89.38 255 PRO A CA 1
ATOM 1984 C C . PRO A 1 255 ? 20.393 15.423 -18.058 1.00 89.38 255 PRO A C 1
ATOM 1986 O O . PRO A 1 255 ? 20.614 14.355 -17.494 1.00 89.38 255 PRO A O 1
ATOM 1989 N N . ARG A 1 256 ? 19.310 16.156 -17.758 1.00 93.00 256 ARG A N 1
ATOM 1990 C CA . ARG A 1 256 ? 18.357 15.763 -16.711 1.00 93.00 256 ARG A CA 1
ATOM 1991 C C . ARG A 1 256 ? 17.568 14.513 -17.095 1.00 93.00 256 ARG A C 1
ATOM 1993 O O . ARG A 1 256 ? 17.331 13.666 -16.239 1.00 93.00 256 ARG A O 1
ATOM 2000 N N . ARG A 1 257 ? 17.122 14.405 -18.349 1.00 94.12 257 ARG A N 1
ATOM 2001 C CA . ARG A 1 257 ? 16.274 13.287 -18.781 1.00 94.12 257 ARG A CA 1
ATOM 2002 C C . ARG A 1 257 ? 17.045 11.972 -18.829 1.00 94.12 257 ARG A C 1
ATOM 2004 O O . ARG A 1 257 ? 16.472 10.943 -18.490 1.00 94.12 257 ARG A O 1
ATOM 2011 N N . ASP A 1 258 ? 18.321 12.009 -19.181 1.00 94.06 258 ASP A N 1
ATOM 2012 C CA . ASP A 1 258 ? 19.176 10.825 -19.206 1.00 94.06 258 ASP A CA 1
ATOM 2013 C C . ASP A 1 258 ? 19.453 10.317 -17.783 1.00 94.06 258 ASP A C 1
ATOM 2015 O O . ASP A 1 258 ? 19.323 9.123 -17.535 1.00 94.06 258 ASP A O 1
ATOM 2019 N N . LEU A 1 259 ? 19.678 11.207 -16.806 1.00 96.38 259 LEU A N 1
ATOM 2020 C CA . LEU A 1 259 ? 19.748 10.811 -15.389 1.00 96.38 259 LEU A CA 1
ATOM 2021 C C . LEU A 1 259 ? 18.432 10.201 -14.879 1.00 96.38 259 LEU A C 1
ATOM 2023 O O . LEU A 1 259 ? 18.450 9.259 -14.091 1.00 96.38 259 LEU A O 1
ATOM 2027 N N . VAL A 1 260 ? 17.286 10.711 -15.338 1.00 97.81 260 VAL A N 1
ATOM 2028 C CA . VAL A 1 260 ? 15.969 10.139 -15.011 1.00 97.81 260 VAL A CA 1
ATOM 2029 C C . VAL A 1 260 ? 15.805 8.738 -15.613 1.00 97.81 260 VAL A C 1
ATOM 2031 O O . VAL A 1 260 ? 15.352 7.835 -14.913 1.00 97.81 260 VAL A O 1
ATOM 2034 N N . LYS A 1 261 ? 16.223 8.526 -16.870 1.00 97.38 261 LYS A N 1
ATOM 2035 C CA . LYS A 1 261 ? 16.245 7.198 -17.511 1.00 97.38 261 LYS A CA 1
ATOM 2036 C C . LYS A 1 261 ? 17.179 6.235 -16.782 1.00 97.38 261 LYS A C 1
ATOM 2038 O O . LYS A 1 261 ? 16.786 5.102 -16.528 1.00 97.38 261 LYS A O 1
ATOM 2043 N N . ALA A 1 262 ? 18.371 6.696 -16.399 1.00 97.88 262 ALA A N 1
ATOM 2044 C CA . ALA A 1 262 ? 19.315 5.918 -15.602 1.00 97.88 262 ALA A CA 1
ATOM 2045 C C . ALA A 1 262 ? 18.693 5.490 -14.265 1.00 97.88 262 ALA A C 1
ATOM 2047 O O . ALA A 1 262 ? 18.737 4.316 -13.912 1.00 97.88 262 ALA A O 1
ATOM 2048 N N . GLY A 1 263 ? 18.046 6.419 -13.553 1.00 97.81 263 GLY A N 1
ATOM 2049 C CA . GLY A 1 263 ? 17.337 6.118 -12.309 1.00 97.81 263 GLY A CA 1
ATOM 2050 C C . GLY A 1 263 ? 16.211 5.096 -12.490 1.00 97.81 263 GLY A C 1
ATOM 2051 O O . GLY A 1 263 ? 16.079 4.193 -11.671 1.00 97.81 263 GLY A O 1
ATOM 2052 N N . ALA A 1 264 ? 15.433 5.200 -13.571 1.00 98.25 264 ALA A N 1
ATOM 2053 C CA . ALA A 1 264 ? 14.357 4.254 -13.870 1.00 98.25 264 ALA A CA 1
ATOM 2054 C C . ALA A 1 264 ? 14.886 2.845 -14.198 1.00 98.25 264 ALA A C 1
ATOM 2056 O O . ALA A 1 264 ? 14.309 1.862 -13.746 1.00 98.25 264 ALA A O 1
ATOM 2057 N N . LEU A 1 265 ? 16.007 2.746 -14.920 1.00 98.12 265 LEU A N 1
ATOM 2058 C CA . LEU A 1 265 ? 16.669 1.473 -15.228 1.00 98.12 265 LEU A CA 1
ATOM 2059 C C . LEU A 1 265 ? 17.323 0.834 -13.990 1.00 98.12 265 LEU A C 1
ATOM 2061 O O . LEU A 1 265 ? 17.237 -0.377 -13.814 1.00 98.12 265 LEU A O 1
ATOM 2065 N N . ILE A 1 266 ? 17.909 1.632 -13.088 1.00 98.19 266 ILE A N 1
ATOM 2066 C CA . ILE A 1 266 ? 18.384 1.142 -11.779 1.00 98.19 266 ILE A CA 1
ATOM 2067 C C . ILE A 1 266 ? 17.214 0.621 -10.944 1.00 98.19 266 ILE A C 1
ATOM 2069 O O . ILE A 1 266 ? 17.327 -0.432 -10.324 1.00 98.19 266 ILE A O 1
ATOM 2073 N N . LEU A 1 267 ? 16.088 1.342 -10.931 1.00 97.75 267 LEU A N 1
ATOM 2074 C CA . LEU A 1 267 ? 14.887 0.888 -10.236 1.00 97.75 267 LEU A CA 1
ATOM 2075 C C . LEU A 1 267 ? 14.398 -0.449 -10.808 1.00 97.75 267 LEU A C 1
ATOM 2077 O O . LEU A 1 267 ? 14.104 -1.348 -10.033 1.00 97.75 267 LEU A O 1
ATOM 2081 N N . ALA A 1 268 ? 14.390 -0.608 -12.134 1.00 97.62 268 ALA A N 1
ATOM 2082 C CA . ALA A 1 268 ? 14.041 -1.865 -12.794 1.00 97.62 268 ALA A CA 1
ATOM 2083 C C . ALA A 1 268 ? 14.984 -3.025 -12.417 1.00 97.62 268 ALA A C 1
ATOM 2085 O O . ALA A 1 268 ? 14.517 -4.127 -12.138 1.00 97.62 268 ALA A O 1
ATOM 2086 N N . GLU A 1 269 ? 16.299 -2.781 -12.354 1.00 97.44 269 GLU A N 1
ATOM 2087 C CA . GLU A 1 269 ? 17.296 -3.777 -11.930 1.00 97.44 269 GLU A CA 1
ATOM 2088 C C . GLU A 1 269 ? 17.077 -4.233 -10.479 1.00 97.44 269 GLU A C 1
ATOM 2090 O O . GLU A 1 269 ? 17.133 -5.430 -10.195 1.00 97.44 269 GLU A O 1
ATOM 2095 N N . ILE A 1 270 ? 16.816 -3.291 -9.563 1.00 96.31 270 ILE A N 1
ATOM 2096 C CA . ILE A 1 270 ? 16.489 -3.599 -8.159 1.00 96.31 270 ILE A CA 1
ATOM 2097 C C . ILE A 1 270 ? 15.178 -4.395 -8.105 1.00 96.31 270 ILE A C 1
ATOM 2099 O O . ILE A 1 270 ? 15.145 -5.470 -7.514 1.00 96.31 270 ILE A O 1
ATOM 2103 N N . GLU A 1 271 ? 14.167 -3.905 -8.834 1.00 95.19 271 GLU A N 1
ATOM 2104 C CA . GLU A 1 271 ? 12.946 -4.579 -9.303 1.00 95.19 271 GLU A CA 1
ATOM 2105 C C . GLU A 1 271 ? 13.126 -6.097 -9.471 1.00 95.19 271 GLU A C 1
ATOM 2107 O O . GLU A 1 271 ? 12.570 -6.941 -8.759 1.00 95.19 271 GLU A O 1
ATOM 2112 N N . ARG A 1 272 ? 13.936 -6.410 -10.484 1.00 95.56 272 ARG A N 1
ATOM 2113 C CA . ARG A 1 272 ? 14.264 -7.757 -10.950 1.00 95.56 272 ARG A CA 1
ATOM 2114 C C . ARG A 1 272 ? 15.001 -8.564 -9.887 1.00 95.56 272 ARG A C 1
ATOM 2116 O O . ARG A 1 272 ? 14.682 -9.725 -9.640 1.00 95.56 272 ARG A O 1
ATOM 2123 N N . GLY A 1 273 ? 15.997 -7.952 -9.252 1.00 92.56 273 GLY A N 1
ATOM 2124 C CA . GLY A 1 273 ? 16.827 -8.581 -8.231 1.00 92.56 273 GLY A CA 1
ATOM 2125 C C . GLY A 1 273 ? 16.046 -9.023 -6.997 1.00 92.56 273 GLY A C 1
ATOM 2126 O O . GLY A 1 273 ? 16.200 -10.161 -6.549 1.00 92.56 273 GLY A O 1
ATOM 2127 N N . ASP A 1 274 ? 15.151 -8.166 -6.504 1.00 92.94 274 ASP A N 1
ATOM 2128 C CA . ASP A 1 274 ? 14.276 -8.468 -5.373 1.00 92.94 274 ASP A CA 1
ATOM 2129 C C . ASP A 1 274 ? 13.331 -9.641 -5.693 1.00 92.94 274 ASP A C 1
ATOM 2131 O O . ASP A 1 274 ? 13.155 -10.541 -4.864 1.00 92.94 274 ASP A O 1
ATOM 2135 N N . ARG A 1 275 ? 12.771 -9.696 -6.914 1.00 93.38 275 ARG A N 1
ATOM 2136 C CA . ARG A 1 275 ? 11.933 -10.824 -7.375 1.00 93.38 275 ARG A CA 1
ATOM 2137 C C . ARG A 1 275 ? 12.719 -12.126 -7.518 1.00 93.38 275 ARG A C 1
ATOM 2139 O O . ARG A 1 275 ? 12.267 -13.173 -7.039 1.00 93.38 275 ARG A O 1
ATOM 2146 N N . ALA A 1 276 ? 13.897 -12.070 -8.138 1.00 87.69 276 ALA A N 1
ATOM 2147 C CA . ALA A 1 276 ? 14.777 -13.225 -8.285 1.00 87.69 276 ALA A CA 1
ATOM 2148 C C . ALA A 1 276 ? 15.173 -13.787 -6.910 1.00 87.69 276 ALA A C 1
ATOM 2150 O O . ALA A 1 276 ? 15.064 -14.990 -6.670 1.00 87.69 276 ALA A O 1
ATOM 2151 N N . PHE A 1 277 ? 15.529 -12.913 -5.962 1.00 84.50 277 PHE A N 1
ATOM 2152 C CA . PHE A 1 277 ? 15.858 -13.315 -4.598 1.00 84.50 277 PHE A CA 1
ATOM 2153 C C . PHE A 1 277 ? 14.665 -13.914 -3.847 1.00 84.50 277 PHE A C 1
ATOM 2155 O O . PHE A 1 277 ? 14.825 -14.924 -3.161 1.00 84.50 277 PHE A O 1
ATOM 2162 N N . ALA A 1 278 ? 13.470 -13.329 -3.962 1.00 83.81 278 ALA A N 1
ATOM 2163 C CA . ALA A 1 278 ? 12.270 -13.870 -3.325 1.00 83.81 278 ALA A CA 1
ATOM 2164 C C . ALA A 1 278 ? 11.945 -15.291 -3.823 1.00 83.81 278 ALA A C 1
ATOM 2166 O O . ALA A 1 278 ? 11.568 -16.157 -3.027 1.00 83.81 278 ALA A O 1
ATOM 2167 N N . THR A 1 279 ? 12.151 -15.544 -5.119 1.00 83.25 279 THR A N 1
ATOM 2168 C CA . THR A 1 279 ? 11.992 -16.868 -5.739 1.00 83.25 279 THR A CA 1
ATOM 2169 C C . THR A 1 279 ? 13.033 -17.854 -5.204 1.00 83.25 279 THR A C 1
ATOM 2171 O O . THR A 1 279 ? 12.674 -18.895 -4.650 1.00 83.25 279 THR A O 1
ATOM 2174 N N . ASP A 1 280 ? 14.316 -17.487 -5.240 1.00 78.31 280 ASP A N 1
ATOM 2175 C CA . ASP A 1 280 ? 15.414 -18.321 -4.736 1.00 78.31 280 ASP A CA 1
ATOM 2176 C C . ASP A 1 280 ? 15.294 -18.623 -3.233 1.00 78.31 280 ASP A C 1
ATOM 2178 O O . ASP A 1 280 ? 15.570 -19.740 -2.787 1.00 78.31 280 ASP A O 1
ATOM 2182 N N . ALA A 1 281 ? 14.860 -17.654 -2.422 1.00 75.88 281 ALA A N 1
ATOM 2183 C CA . ALA A 1 281 ? 14.665 -17.834 -0.985 1.00 75.88 281 ALA A CA 1
ATOM 2184 C C . ALA A 1 281 ? 13.564 -18.861 -0.679 1.00 75.88 281 ALA A C 1
ATOM 2186 O O . ALA A 1 281 ? 13.725 -19.671 0.241 1.00 75.88 281 ALA A O 1
ATOM 2187 N N . LYS A 1 282 ? 12.483 -18.859 -1.470 1.00 73.69 282 LYS A N 1
ATOM 2188 C CA . LYS A 1 282 ? 11.379 -19.824 -1.375 1.00 73.69 282 LYS A CA 1
ATOM 2189 C C . LYS A 1 282 ? 11.824 -21.239 -1.755 1.00 73.69 282 LYS A C 1
ATOM 2191 O O . LYS A 1 282 ? 11.357 -22.201 -1.151 1.00 73.69 282 LYS A O 1
ATOM 2196 N N . GLU A 1 283 ? 12.742 -21.367 -2.710 1.00 72.06 283 GLU A N 1
ATOM 2197 C CA . GLU A 1 283 ? 13.218 -22.662 -3.209 1.00 72.06 283 GLU A CA 1
ATOM 2198 C C . GLU A 1 283 ? 14.408 -23.241 -2.426 1.00 72.06 283 GLU A C 1
ATOM 2200 O O . GLU A 1 283 ? 14.548 -24.462 -2.338 1.00 72.06 283 GLU A O 1
ATOM 2205 N N . ARG A 1 284 ? 15.279 -22.397 -1.851 1.00 62.84 284 ARG A N 1
ATOM 2206 C CA . ARG A 1 284 ? 16.589 -22.820 -1.310 1.00 62.84 284 ARG A CA 1
ATOM 2207 C C . ARG A 1 284 ? 16.855 -22.439 0.153 1.00 62.84 284 ARG A C 1
ATOM 2209 O O . ARG A 1 284 ? 17.963 -22.668 0.630 1.00 62.84 284 ARG A O 1
ATOM 2216 N N . GLY A 1 285 ? 15.876 -21.896 0.888 1.00 58.41 285 GLY A N 1
ATOM 2217 C CA . GLY A 1 285 ? 16.015 -21.592 2.327 1.00 58.41 285 GLY A CA 1
ATOM 2218 C C . GLY A 1 285 ? 17.084 -20.529 2.629 1.00 58.41 285 GLY A C 1
ATOM 2219 O O . GLY A 1 285 ? 17.915 -20.713 3.514 1.00 58.41 285 GLY A O 1
ATOM 2220 N N . GLY A 1 286 ? 17.085 -19.463 1.823 1.00 52.91 286 GLY A N 1
ATOM 2221 C CA . GLY A 1 286 ? 18.270 -18.713 1.397 1.00 52.91 286 GLY A CA 1
ATOM 2222 C C . GLY A 1 286 ? 19.125 -17.956 2.421 1.00 52.91 286 GLY A C 1
ATOM 2223 O O . GLY A 1 286 ? 18.743 -17.688 3.560 1.00 52.91 286 GLY A O 1
ATOM 2224 N N . VAL A 1 287 ? 20.296 -17.527 1.925 1.00 49.12 287 VAL A N 1
ATOM 2225 C CA . VAL A 1 287 ? 21.117 -16.460 2.508 1.00 49.12 287 VAL A CA 1
ATOM 2226 C C . VAL A 1 287 ? 21.745 -15.600 1.382 1.00 49.12 287 VAL A C 1
ATOM 2228 O O . VAL A 1 287 ? 22.633 -16.066 0.679 1.00 49.12 287 VAL A O 1
ATOM 2231 N N . LEU A 1 288 ? 21.296 -14.333 1.312 1.00 54.16 288 LEU A N 1
ATOM 2232 C CA . LEU A 1 288 ? 21.928 -13.087 0.805 1.00 54.16 288 LEU A CA 1
ATOM 2233 C C . LEU A 1 288 ? 22.021 -12.759 -0.693 1.00 54.16 288 LEU A C 1
ATOM 2235 O O . LEU A 1 288 ? 22.923 -13.209 -1.387 1.00 54.16 288 LEU A O 1
ATOM 2239 N N . TRP A 1 289 ? 21.202 -11.783 -1.104 1.00 59.31 289 TRP A N 1
ATOM 2240 C CA . TRP A 1 289 ? 21.402 -10.984 -2.320 1.00 59.31 289 TRP A CA 1
ATOM 2241 C C . TRP A 1 289 ? 22.318 -9.759 -2.102 1.00 59.31 289 TRP A C 1
ATOM 2243 O O . TRP A 1 289 ? 22.938 -9.293 -3.048 1.00 59.31 289 TRP A O 1
ATOM 2253 N N . LEU A 1 290 ? 22.483 -9.270 -0.859 1.00 52.62 290 LEU A N 1
ATOM 2254 C CA . LEU A 1 290 ? 23.341 -8.114 -0.531 1.00 52.62 290 LEU A CA 1
ATOM 2255 C C . LEU A 1 290 ? 23.955 -8.202 0.889 1.00 52.62 290 LEU A C 1
ATOM 2257 O O . LEU A 1 290 ? 23.519 -7.504 1.806 1.00 52.62 290 LEU A O 1
ATOM 2261 N N . LYS A 1 291 ? 24.966 -9.053 1.101 1.00 47.03 291 LYS A N 1
ATOM 2262 C CA . LYS A 1 291 ? 25.952 -8.850 2.190 1.00 47.03 291 LYS A CA 1
ATOM 2263 C C . LYS A 1 291 ? 27.305 -8.573 1.580 1.00 47.03 291 LYS A C 1
ATOM 2265 O O . LYS A 1 291 ? 27.613 -9.236 0.569 1.00 47.03 291 LYS A O 1
#

Radius of gyration: 35.82 Å; chains: 1; bounding box: 89×66×94 Å

Foldseek 3Di:
DDDDDDDDPPPDPPPPPDPPDDDPVRVVVVVVVVVVVVVVVVVLVVLQVVLVVQQVVLVVLVVVCVVCVPPCVVPVVVPVSVVSSVVSPDRVSVVVVVVVVVVVVVVVVLVVLLVVLVVQLVDDDDPVSVVVSVVSNVVSVVVVVVVVVVVVVVVVVVVVVVVVVVVVVVVVVVCPDPLNVLLVVVLVCCCPPVVCDLVVLLVDDDCLLLQQLVQLVVLLVVVVPPPDPDDDPQQPDDGDPSNDDDPVPPGGDDSSNSNSSSSNSVVSVVSNLVVVVVVCCVVPVDDDPDD

Sequence (291 aa):
MKKINTETATYSVIEKGGKDGLTLNQLAERNAEYVAEISRLEAKCIAIVAENTALKSAKEIIRYLNANREEASFCGIDDCHIDDAAEAMITPATDAFLAELRTQARNELIDELGSRFTELSKTVEPPELRSGAAGAAAFVSAFRKGTELEIESSVNDAAIIELKQQYSRLQEARYDTPAVKDVIAERQRQQSVEGWTPEHDDEHGDGELALAASCYAENFALFSTWQDGESVDWSDAPQPANWPWSLEWWKPSSPRRDLVKAGALILAEIERGDRAFATDAKERGGVLWLK

Organism: Salmonella enterica (NCBI:txid28901)